Protein AF-A0A3M2MCC6-F1 (afdb_monomer)

InterPro domains:
  IPR025363 Protein of unknown function DUF4267 [PF14087] (68-170)

Foldseek 3Di:
DPVVVVVVPVVVVVVVVVVVVVVVVVVVPDDDDDPDDDDDDDDDDPDDDDPVLVVLVVLLLVLLLVLLVVLLVLLVCLVPPLCSCVLLQAPDDDDDPRSCVSNVSSVVSNVLSVVSVVCVVVVVLVVNLVSLVVVLVVLVVSLVVNVVRPGDNVSSCVPSVVSSVSSVSSSVSSVVSVVVVVVVVCPDPVVPDDPPPPPDDDDDDD

Sequence (206 aa):
MPWILALLDIRAWLVLASLSFLALLDTLSEEPPMNATAAAPSAETTASPAPSGRLVARAATGIAIVTGLLVAYFGLGFLFDPHSADNFGIKPWPTGNATGYFDVKGVRDLATAGAVFTLLALRQHRALAWIMLFDLLIPLGDMVAVITHGGTVAFALAVHGSAAALLALGVVLQFIRVSRDSSLTASSPTASSPTAFSPTAFSPTA

Organism: NCBI:txid2483351

Structure (mmCIF, N/CA/C/O backbone):
data_AF-A0A3M2MCC6-F1
#
_entry.id   AF-A0A3M2MCC6-F1
#
loop_
_atom_site.group_PDB
_atom_site.id
_atom_site.type_symbol
_atom_site.label_atom_id
_atom_site.label_alt_id
_atom_site.label_comp_id
_atom_site.label_asym_id
_atom_site.label_entity_id
_atom_site.label_seq_id
_atom_site.pdbx_PDB_ins_code
_atom_site.Cartn_x
_atom_site.Cartn_y
_atom_site.Cartn_z
_atom_site.occupancy
_atom_site.B_iso_or_equiv
_atom_site.auth_seq_id
_atom_site.auth_comp_id
_atom_site.auth_asym_id
_atom_site.auth_atom_id
_atom_site.pdbx_PDB_model_num
ATOM 1 N N . MET A 1 1 ? 5.887 -32.549 -17.257 1.00 45.38 1 MET A N 1
ATOM 2 C CA . MET A 1 1 ? 5.177 -32.465 -15.960 1.00 45.38 1 MET A CA 1
ATOM 3 C C . MET A 1 1 ? 3.850 -31.724 -16.163 1.00 45.38 1 MET A C 1
ATOM 5 O O . MET A 1 1 ? 3.865 -30.503 -16.225 1.00 45.38 1 MET A O 1
ATOM 9 N N . PRO A 1 2 ? 2.720 -32.434 -16.333 1.00 43.88 2 PRO A N 1
ATOM 10 C CA . PRO A 1 2 ? 1.435 -31.850 -16.758 1.00 43.88 2 PRO A CA 1
ATOM 11 C C . PRO A 1 2 ? 0.714 -30.995 -15.696 1.00 43.88 2 PRO A C 1
ATOM 13 O O . PRO A 1 2 ? -0.281 -30.352 -16.007 1.00 43.88 2 PRO A O 1
ATOM 16 N N . TRP A 1 3 ? 1.221 -30.928 -14.462 1.00 40.72 3 TRP A N 1
ATOM 17 C CA . TRP A 1 3 ? 0.597 -30.177 -13.365 1.00 40.72 3 TRP A CA 1
ATOM 18 C C . TRP A 1 3 ? 0.808 -28.651 -13.437 1.00 40.72 3 TRP A C 1
ATOM 20 O O . TRP A 1 3 ? 0.055 -27.907 -12.821 1.00 40.72 3 TRP A O 1
ATOM 30 N N . ILE A 1 4 ? 1.773 -28.162 -14.225 1.00 43.91 4 ILE A N 1
ATOM 31 C CA . ILE A 1 4 ? 2.033 -26.716 -14.383 1.00 43.91 4 ILE A CA 1
ATOM 32 C C . ILE A 1 4 ? 0.954 -26.036 -15.245 1.00 43.91 4 ILE A C 1
ATOM 34 O O . ILE A 1 4 ? 0.625 -24.876 -15.021 1.00 43.91 4 ILE A O 1
ATOM 38 N N . LEU A 1 5 ? 0.332 -26.767 -16.175 1.00 41.53 5 LEU A N 1
ATOM 39 C CA . LEU A 1 5 ? -0.772 -26.242 -16.988 1.00 41.53 5 LEU A CA 1
ATOM 40 C C . LEU A 1 5 ? -2.103 -26.194 -16.216 1.00 41.53 5 LEU A C 1
ATOM 42 O O . LEU A 1 5 ? -2.957 -25.379 -16.545 1.00 41.53 5 LEU A O 1
ATOM 46 N N . ALA A 1 6 ? -2.256 -26.989 -15.150 1.00 42.19 6 ALA A N 1
ATOM 47 C CA . ALA A 1 6 ? -3.432 -26.945 -14.274 1.00 42.19 6 ALA A CA 1
ATOM 48 C C . ALA A 1 6 ? -3.468 -25.693 -13.372 1.00 42.19 6 ALA A C 1
ATOM 50 O O . ALA A 1 6 ? -4.540 -25.268 -12.955 1.00 42.19 6 ALA A O 1
ATOM 51 N N . LEU A 1 7 ? -2.313 -25.071 -13.101 1.00 41.22 7 LEU A N 1
ATOM 52 C CA . LEU A 1 7 ? -2.217 -23.823 -12.328 1.00 41.22 7 LEU A CA 1
ATOM 53 C C . LEU A 1 7 ? -2.503 -22.563 -13.166 1.00 41.22 7 LEU A C 1
ATOM 55 O O . LEU A 1 7 ? -2.740 -21.500 -12.598 1.00 41.22 7 LEU A O 1
ATOM 59 N N . LEU A 1 8 ? -2.503 -22.682 -14.498 1.00 42.09 8 LEU A N 1
ATOM 60 C CA . LEU A 1 8 ? -2.709 -21.580 -15.446 1.00 42.09 8 LEU A CA 1
ATOM 61 C C . LEU A 1 8 ? -4.137 -21.525 -16.018 1.00 42.09 8 LEU A C 1
ATOM 63 O O . LEU A 1 8 ? -4.436 -20.646 -16.827 1.00 42.09 8 LEU A O 1
ATOM 67 N N . ASP A 1 9 ? -5.032 -22.430 -15.605 1.00 46.38 9 ASP A N 1
ATOM 68 C CA . ASP A 1 9 ? -6.433 -22.383 -16.022 1.00 46.38 9 ASP A CA 1
ATOM 69 C C . ASP A 1 9 ? -7.203 -21.323 -15.217 1.00 46.38 9 ASP A C 1
ATOM 71 O O . ASP A 1 9 ? -7.708 -21.553 -14.115 1.00 46.38 9 ASP A O 1
ATOM 75 N N . ILE A 1 10 ? -7.298 -20.129 -15.801 1.00 46.56 10 ILE A N 1
ATOM 76 C CA . ILE A 1 10 ? -8.034 -18.978 -15.265 1.00 46.56 10 ILE A CA 1
ATOM 77 C C . ILE A 1 10 ? -9.515 -19.308 -15.002 1.00 46.56 10 ILE A C 1
ATOM 79 O O . ILE A 1 10 ? -10.146 -18.691 -14.144 1.00 46.56 10 ILE A O 1
ATOM 83 N N . ARG A 1 11 ? -10.080 -20.314 -15.690 1.00 47.53 11 ARG A N 1
ATOM 84 C CA . ARG A 1 11 ? -11.468 -20.749 -15.488 1.00 47.53 11 ARG A CA 1
ATOM 85 C C . ARG A 1 11 ? -11.638 -21.516 -14.178 1.00 47.53 11 ARG A C 1
ATOM 87 O O . ARG A 1 11 ? -12.673 -21.358 -13.536 1.00 47.53 11 ARG A O 1
ATOM 94 N N . ALA A 1 12 ? -10.627 -22.267 -13.735 1.00 43.94 12 ALA A N 1
ATOM 95 C CA . ALA A 1 12 ? -10.645 -22.950 -12.439 1.00 43.94 12 ALA A CA 1
ATOM 96 C C . ALA A 1 12 ? -10.631 -21.945 -11.274 1.00 43.94 12 ALA A C 1
ATOM 98 O O . ALA A 1 12 ? -11.365 -22.107 -10.299 1.00 43.94 12 ALA A O 1
ATOM 99 N N . TRP A 1 13 ? -9.872 -20.855 -11.418 1.00 41.97 13 TRP A N 1
ATOM 100 C CA . TRP A 1 13 ? -9.841 -19.761 -10.443 1.00 41.97 13 TRP A CA 1
ATOM 101 C C . TRP A 1 13 ? -11.159 -18.985 -10.373 1.00 41.97 13 TRP A C 1
ATOM 103 O O . TRP A 1 13 ? -11.625 -18.683 -9.277 1.00 41.97 13 TRP A O 1
ATOM 113 N N . LEU A 1 14 ? -11.808 -18.720 -11.511 1.00 46.09 14 LEU A N 1
ATOM 114 C CA . LEU A 1 14 ? -13.111 -18.046 -11.537 1.00 46.09 14 LEU A CA 1
ATOM 115 C C . LEU A 1 14 ? -14.230 -18.904 -10.922 1.00 46.09 14 LEU A C 1
ATOM 117 O O . LEU A 1 14 ? -15.095 -18.369 -10.230 1.00 46.09 14 LEU A O 1
ATOM 121 N N . VAL A 1 15 ? -14.197 -20.229 -11.100 1.00 54.38 15 VAL A N 1
ATOM 122 C CA . VAL A 1 15 ? -15.171 -21.151 -10.487 1.00 54.38 15 VAL A CA 1
ATOM 123 C C . VAL A 1 15 ? -14.953 -21.275 -8.973 1.00 54.38 15 VAL A C 1
ATOM 125 O O . VAL A 1 15 ? -15.915 -21.178 -8.213 1.00 54.38 15 VAL A O 1
ATOM 128 N N . LEU A 1 16 ? -13.705 -21.401 -8.507 1.00 45.38 16 LEU A N 1
ATOM 129 C CA . LEU A 1 16 ? -13.392 -21.475 -7.071 1.00 45.38 16 LEU A CA 1
ATOM 130 C C . LEU A 1 16 ? -13.674 -20.153 -6.333 1.00 45.38 16 LEU A C 1
ATOM 132 O O . LEU A 1 16 ? -14.189 -20.170 -5.212 1.00 45.38 16 LEU A O 1
ATOM 136 N N . ALA A 1 17 ? -13.409 -19.010 -6.972 1.00 47.34 17 ALA A N 1
ATOM 137 C CA . ALA A 1 17 ? -13.760 -17.695 -6.436 1.00 47.34 17 ALA A CA 1
ATOM 138 C C . ALA A 1 17 ? -15.285 -17.495 -6.353 1.00 47.34 17 ALA A C 1
ATOM 140 O O . ALA A 1 17 ? -15.778 -16.955 -5.364 1.00 47.34 17 ALA A O 1
ATOM 141 N N . SER A 1 18 ? -16.042 -17.996 -7.336 1.00 43.66 18 SER A N 1
ATOM 142 C CA . SER A 1 18 ? -17.511 -17.899 -7.358 1.00 43.66 18 SER A CA 1
ATOM 143 C C . SER A 1 18 ? -18.177 -18.754 -6.275 1.00 43.66 18 SER A C 1
ATOM 145 O O . SER A 1 18 ? -19.121 -18.304 -5.628 1.00 43.66 18 SER A O 1
ATOM 147 N N . LEU A 1 19 ? -17.664 -19.963 -6.022 1.00 48.06 19 LEU A N 1
ATOM 148 C CA . LEU A 1 19 ? -18.188 -20.846 -4.971 1.00 48.06 19 LEU A CA 1
ATOM 149 C C . LEU A 1 19 ? -17.866 -20.326 -3.559 1.00 48.06 19 LEU A C 1
ATOM 151 O O . LEU A 1 19 ? -18.696 -20.436 -2.660 1.00 48.06 19 LEU A O 1
ATOM 155 N N . SER A 1 20 ? -16.706 -19.687 -3.379 1.00 51.97 20 SER A N 1
ATOM 156 C CA . SER A 1 20 ? -16.315 -19.063 -2.104 1.00 51.97 20 SER A CA 1
ATOM 157 C C . SER A 1 20 ? -17.117 -17.789 -1.807 1.00 51.97 20 SER A C 1
ATOM 159 O O . SER A 1 20 ? -17.442 -17.510 -0.655 1.00 51.97 20 SER A O 1
ATOM 161 N N . PHE A 1 21 ? -17.471 -17.026 -2.846 1.00 53.25 21 PHE A N 1
ATOM 162 C CA . PHE A 1 21 ? -18.279 -15.813 -2.724 1.00 53.25 21 PHE A CA 1
ATOM 163 C C . PHE A 1 21 ? -19.745 -16.117 -2.379 1.00 53.25 21 PHE A C 1
ATOM 165 O O . PHE A 1 21 ? -20.325 -15.438 -1.537 1.00 53.25 21 PHE A O 1
ATOM 172 N N . LEU A 1 22 ? -20.332 -17.173 -2.954 1.00 57.84 22 LEU A N 1
ATOM 173 C CA . LEU A 1 22 ? -21.700 -17.593 -2.626 1.00 57.84 22 LEU A CA 1
ATOM 174 C C . LEU A 1 22 ? -21.810 -18.175 -1.209 1.00 57.84 22 LEU A C 1
ATOM 176 O O . LEU A 1 22 ? -22.749 -17.835 -0.498 1.00 57.84 22 LEU A O 1
ATOM 180 N N . ALA A 1 23 ? -20.820 -18.955 -0.757 1.00 63.50 23 ALA A N 1
ATOM 181 C CA . ALA A 1 23 ? -20.766 -19.443 0.626 1.00 63.50 23 ALA A CA 1
ATOM 182 C C . ALA A 1 23 ? -20.641 -18.297 1.650 1.00 63.50 23 ALA A C 1
ATOM 184 O O . ALA A 1 23 ? -21.209 -18.360 2.740 1.00 63.50 23 ALA A O 1
ATOM 185 N N . LEU A 1 24 ? -19.935 -17.219 1.292 1.00 62.06 24 LEU A N 1
ATOM 186 C CA . LEU A 1 24 ? -19.827 -16.019 2.121 1.00 62.06 24 LEU A CA 1
ATOM 187 C C . LEU A 1 24 ? -21.161 -15.262 2.220 1.00 62.06 24 LEU A C 1
ATOM 189 O O . LEU A 1 24 ? -21.495 -14.788 3.299 1.00 62.06 24 LEU A O 1
ATOM 193 N N . LEU A 1 25 ? -21.934 -15.165 1.133 1.00 63.78 25 LEU A N 1
ATOM 194 C CA . LEU A 1 25 ? -23.257 -14.526 1.156 1.00 63.78 25 LEU A CA 1
ATOM 195 C C . LEU A 1 25 ? -24.288 -15.340 1.947 1.00 63.78 25 LEU A C 1
ATOM 197 O O . LEU A 1 25 ? -25.103 -14.752 2.654 1.00 63.78 25 LEU A O 1
ATOM 201 N N . ASP A 1 26 ? -24.207 -16.669 1.893 1.00 71.69 26 ASP A N 1
ATOM 202 C CA . ASP A 1 26 ? -25.055 -17.567 2.687 1.00 71.69 26 ASP A CA 1
ATOM 203 C C . ASP A 1 26 ? -24.772 -17.396 4.190 1.00 71.69 26 ASP A C 1
ATOM 205 O O . ASP A 1 26 ? -25.676 -17.198 4.996 1.00 71.69 26 ASP A O 1
ATOM 209 N N . THR A 1 27 ? -23.488 -17.290 4.553 1.00 67.50 27 THR A N 1
ATOM 210 C CA . THR A 1 27 ? -23.051 -17.033 5.940 1.00 67.50 27 THR A CA 1
ATOM 211 C C . THR A 1 27 ? -23.520 -15.668 6.470 1.00 67.50 27 THR A C 1
ATOM 213 O O . THR A 1 27 ? -23.664 -15.487 7.677 1.00 67.50 27 THR A O 1
ATOM 216 N N . LEU A 1 28 ? -23.755 -14.695 5.585 1.00 58.91 28 LEU A N 1
ATOM 217 C CA . LEU A 1 28 ? -24.252 -13.360 5.938 1.00 58.91 28 LEU A CA 1
ATOM 218 C C . LEU A 1 28 ? -25.787 -13.257 5.928 1.00 58.91 28 LEU A C 1
ATOM 220 O O . LEU A 1 28 ? -26.308 -12.213 6.311 1.00 58.91 28 LEU A O 1
ATOM 224 N N . SER A 1 29 ? -26.493 -14.305 5.491 1.00 66.50 29 SER A N 1
ATOM 225 C CA . SER A 1 29 ? -27.961 -14.340 5.394 1.00 66.50 29 SER A CA 1
ATOM 226 C C . SER A 1 29 ? -28.634 -14.998 6.606 1.00 66.50 29 SER A C 1
ATOM 228 O O . SER A 1 29 ? -29.851 -14.903 6.762 1.00 66.50 29 SER A O 1
ATOM 230 N N . GLU A 1 30 ? -27.857 -15.636 7.484 1.00 57.09 30 GLU A N 1
ATOM 231 C CA . GLU A 1 30 ? -28.338 -16.226 8.735 1.00 57.09 30 GLU A CA 1
ATOM 232 C C . GLU A 1 30 ? -28.579 -15.127 9.787 1.00 57.09 30 GLU A C 1
ATOM 234 O O . GLU A 1 30 ? -27.700 -14.768 10.574 1.00 57.09 30 GLU A O 1
ATOM 239 N N . GLU A 1 31 ? -29.787 -14.563 9.790 1.00 53.91 31 GLU A N 1
ATOM 240 C CA . GLU A 1 31 ? -30.258 -13.656 10.841 1.00 53.91 31 GLU A CA 1
ATOM 241 C C . GLU A 1 31 ? -30.494 -14.435 12.155 1.00 53.91 31 GLU A C 1
ATOM 243 O O . GLU A 1 31 ? -31.242 -15.421 12.170 1.00 53.91 31 GLU A O 1
ATOM 248 N N . PRO A 1 32 ? -29.904 -14.018 13.289 1.00 61.97 32 PRO A N 1
ATOM 249 C CA . PRO A 1 32 ? -30.108 -14.689 14.568 1.00 61.97 32 PRO A CA 1
ATOM 250 C C . PRO A 1 32 ? -31.544 -14.490 15.095 1.00 61.97 32 PRO A C 1
ATOM 252 O O . PRO A 1 32 ? -32.147 -13.432 14.890 1.00 61.97 32 PRO A O 1
ATOM 255 N N . PRO A 1 33 ? -32.112 -15.464 15.837 1.00 55.59 33 PRO A N 1
ATOM 256 C CA . PRO A 1 33 ? -33.469 -15.353 16.358 1.00 55.59 33 PRO A CA 1
ATOM 257 C C . PRO A 1 33 ? -33.596 -14.192 17.355 1.00 55.59 33 PRO A C 1
ATOM 259 O O . PRO A 1 33 ? -32.897 -14.122 18.369 1.00 55.59 33 PRO A O 1
ATOM 262 N N . MET A 1 34 ? -34.536 -13.289 17.066 1.00 56.12 34 MET A N 1
ATOM 263 C CA . MET A 1 34 ? -34.866 -12.123 17.884 1.00 56.12 34 MET A CA 1
ATOM 264 C C . MET A 1 34 ? -35.513 -12.536 19.214 1.00 56.12 34 MET A C 1
ATOM 266 O O . MET A 1 34 ? -36.734 -12.640 19.313 1.00 56.12 34 MET A O 1
ATOM 270 N N . ASN A 1 35 ? -34.707 -12.699 20.264 1.00 59.91 35 ASN A N 1
ATOM 271 C CA . ASN A 1 35 ? -35.196 -12.608 21.640 1.00 59.91 35 ASN A CA 1
ATOM 272 C C . ASN A 1 35 ? -35.042 -11.167 22.132 1.00 59.91 35 ASN A C 1
ATOM 274 O O . ASN A 1 35 ? -33.982 -10.733 22.586 1.00 59.91 35 ASN A O 1
ATOM 278 N N . ALA A 1 36 ? -36.133 -10.414 22.009 1.00 54.28 36 ALA A N 1
ATOM 279 C CA . ALA A 1 36 ? -36.262 -9.076 22.550 1.00 54.28 36 ALA A CA 1
ATOM 280 C C . ALA A 1 36 ? -36.574 -9.137 24.053 1.00 54.28 36 ALA A C 1
ATOM 282 O O . ALA A 1 36 ? -37.701 -9.402 24.460 1.00 54.28 36 ALA A O 1
ATOM 283 N N . THR A 1 37 ? -35.584 -8.796 24.874 1.00 51.50 37 THR A N 1
ATOM 284 C CA . THR A 1 37 ? -35.809 -8.250 26.220 1.00 51.50 37 THR A CA 1
ATOM 285 C C . THR A 1 37 ? -34.889 -7.053 26.393 1.00 51.50 37 THR A C 1
ATOM 287 O O . THR A 1 37 ? -33.729 -7.178 26.777 1.00 51.50 37 THR A O 1
ATOM 290 N N . ALA A 1 38 ? -35.408 -5.879 26.036 1.00 45.19 38 ALA A N 1
ATOM 291 C CA . ALA A 1 38 ? -34.747 -4.602 26.239 1.00 45.19 38 ALA A CA 1
ATOM 292 C C . ALA A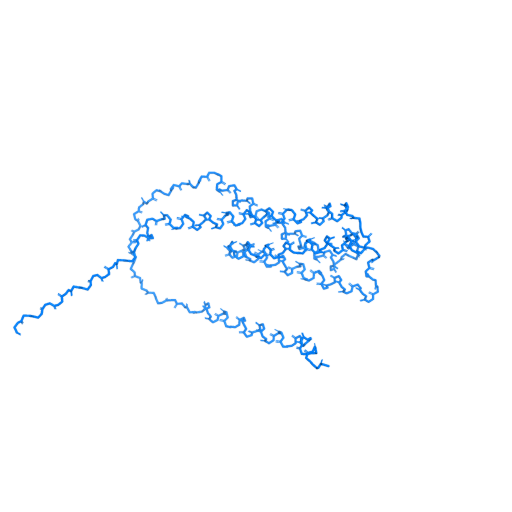 1 38 ? -34.905 -4.177 27.707 1.00 45.19 38 ALA A C 1
ATOM 294 O O . ALA A 1 38 ? -35.972 -3.722 28.120 1.00 45.19 38 ALA A O 1
ATOM 295 N N . ALA A 1 39 ? -33.839 -4.325 28.493 1.00 49.16 39 ALA A N 1
ATOM 296 C CA . ALA A 1 39 ? -33.668 -3.577 29.733 1.00 49.16 39 ALA A CA 1
ATOM 297 C C . ALA A 1 39 ? -33.107 -2.184 29.393 1.00 49.16 39 ALA A C 1
ATOM 299 O O . ALA A 1 39 ? -32.183 -2.057 28.589 1.00 49.16 39 ALA A O 1
ATOM 300 N N . ALA A 1 40 ? -33.707 -1.141 29.967 1.00 51.84 40 ALA A N 1
ATOM 301 C CA . ALA A 1 40 ? -33.376 0.257 29.702 1.00 51.84 40 ALA A CA 1
ATOM 302 C C . ALA A 1 40 ? -31.928 0.609 30.115 1.00 51.84 40 ALA A C 1
ATOM 304 O O . ALA A 1 40 ? -31.467 0.133 31.154 1.00 51.84 40 ALA A O 1
ATOM 305 N N . PRO A 1 41 ? -31.213 1.470 29.364 1.00 55.16 41 PRO A N 1
ATOM 306 C CA . PRO A 1 41 ? -29.868 1.876 29.738 1.00 55.16 41 PRO A CA 1
ATOM 307 C C . PRO A 1 41 ? -29.917 2.937 30.844 1.00 55.16 41 PRO A C 1
ATOM 309 O O . PRO A 1 41 ? -30.399 4.054 30.645 1.00 55.16 41 PRO A O 1
ATOM 312 N N . SER A 1 42 ? -29.376 2.590 32.010 1.00 50.03 42 SER A N 1
ATOM 313 C CA . SER A 1 42 ? -28.934 3.567 33.004 1.00 50.03 42 SER A CA 1
ATOM 314 C C . SER A 1 42 ? -27.860 4.454 32.375 1.00 50.03 42 SER A C 1
ATOM 316 O O . SER A 1 42 ? -26.937 3.957 31.732 1.00 50.03 42 SER A O 1
ATOM 318 N N . ALA A 1 43 ? -27.998 5.767 32.543 1.00 50.94 43 ALA A N 1
ATOM 319 C CA . ALA A 1 43 ? -27.076 6.768 32.027 1.00 50.94 43 ALA A CA 1
ATOM 320 C C . ALA A 1 43 ? -25.681 6.604 32.656 1.00 50.94 43 ALA A C 1
ATOM 322 O O . ALA A 1 43 ? -25.395 7.137 33.726 1.00 50.94 43 ALA A O 1
ATOM 323 N N . GLU A 1 44 ? -24.815 5.848 31.987 1.00 52.94 44 GLU A N 1
ATOM 324 C CA . GLU A 1 44 ? -23.403 5.739 32.323 1.00 52.94 44 GLU A CA 1
ATOM 325 C C . GLU A 1 44 ? -22.650 6.859 31.596 1.00 52.94 44 GLU A C 1
ATOM 327 O O . GLU A 1 44 ? -22.602 6.927 30.367 1.00 52.94 44 GLU A O 1
ATOM 332 N N . THR A 1 45 ? -22.107 7.797 32.370 1.00 50.88 45 THR A N 1
ATOM 333 C CA . THR A 1 45 ? -21.274 8.901 31.884 1.00 50.88 45 THR A CA 1
ATOM 334 C C . THR A 1 45 ? -20.061 8.336 31.145 1.00 50.88 45 THR A C 1
ATOM 336 O O . THR A 1 45 ? -19.075 7.932 31.759 1.00 50.88 45 THR A O 1
ATOM 339 N N . THR A 1 46 ? -20.113 8.311 29.811 1.00 52.16 46 THR A N 1
ATOM 340 C CA . THR A 1 46 ? -19.007 7.851 28.967 1.00 52.16 46 THR A CA 1
ATOM 341 C C . THR A 1 46 ? -17.813 8.789 29.132 1.00 52.16 46 THR A C 1
ATOM 343 O O . THR A 1 46 ? -17.822 9.918 28.631 1.00 52.16 46 THR A O 1
ATOM 346 N N . ALA A 1 47 ? -16.771 8.339 29.829 1.00 57.62 47 ALA A N 1
ATOM 347 C CA . ALA A 1 47 ? -15.501 9.048 29.880 1.00 57.62 47 ALA A CA 1
ATOM 348 C C . ALA A 1 47 ? -14.961 9.223 28.448 1.00 57.62 47 ALA A C 1
ATOM 350 O O . ALA A 1 47 ? -14.729 8.253 27.725 1.00 57.62 47 ALA A O 1
ATOM 351 N N . SER A 1 48 ? -14.798 10.474 28.008 1.00 57.56 48 SER A N 1
ATOM 352 C CA . SER A 1 48 ? -14.296 10.788 26.667 1.00 57.56 48 SER A CA 1
ATOM 353 C C . SER A 1 48 ? -12.880 10.216 26.498 1.00 57.56 48 SER A C 1
ATOM 355 O O . SER A 1 48 ? -12.047 10.436 27.382 1.00 57.56 48 SER A O 1
ATOM 357 N N . PRO A 1 49 ? -12.554 9.517 25.392 1.00 61.38 49 PRO A N 1
ATOM 358 C CA . PRO A 1 49 ? -11.234 8.919 25.226 1.00 61.38 49 PRO A CA 1
ATOM 359 C C . PRO A 1 49 ? -10.135 9.981 25.317 1.00 61.38 49 PRO A C 1
ATOM 361 O O . PRO A 1 49 ? -10.300 11.106 24.833 1.00 61.38 49 PRO A O 1
ATOM 364 N N . ALA A 1 50 ? -8.996 9.617 25.911 1.00 69.38 50 ALA A N 1
ATOM 365 C CA . ALA A 1 50 ? -7.856 10.517 26.040 1.00 69.38 50 ALA A CA 1
ATOM 366 C C . ALA A 1 50 ? -7.438 11.078 24.659 1.00 69.38 50 ALA A C 1
ATOM 368 O O . ALA A 1 50 ? -7.460 10.351 23.656 1.00 69.38 50 ALA A O 1
ATOM 369 N N . PRO A 1 51 ? -7.042 12.361 24.565 1.00 73.06 51 PRO A N 1
ATOM 370 C CA . PRO A 1 51 ? -6.752 13.031 23.293 1.00 73.06 51 PRO A CA 1
ATOM 371 C C . PRO A 1 51 ? -5.692 12.317 22.431 1.00 73.06 51 PRO A C 1
ATOM 373 O O . PRO A 1 51 ? -5.799 12.320 21.204 1.00 73.06 51 PRO A O 1
ATOM 376 N N . SER A 1 52 ? -4.731 11.624 23.049 1.00 73.19 52 SER A N 1
ATOM 377 C CA . SER A 1 52 ? -3.707 10.821 22.362 1.00 73.19 52 SER A CA 1
ATOM 378 C C . SER A 1 52 ? -4.269 9.589 21.636 1.00 73.19 52 SER A C 1
ATOM 380 O O . SER A 1 52 ? -3.752 9.197 20.588 1.00 73.19 52 SER A O 1
ATOM 382 N N . GLY A 1 53 ? -5.353 8.991 22.142 1.00 78.44 53 GLY A N 1
ATOM 383 C CA . GLY A 1 53 ? -6.051 7.879 21.489 1.00 78.44 53 GLY A CA 1
ATOM 384 C C . GLY A 1 53 ? -6.671 8.301 20.159 1.00 78.44 53 GLY A C 1
ATOM 385 O O . GLY A 1 53 ? -6.476 7.646 19.134 1.00 78.44 53 GLY A O 1
ATOM 386 N N . ARG A 1 54 ? -7.331 9.466 20.162 1.00 85.56 54 ARG A N 1
ATOM 387 C CA . ARG A 1 54 ? -7.943 10.059 18.965 1.00 85.56 54 ARG A CA 1
ATOM 388 C C . ARG A 1 54 ? -6.908 10.452 17.912 1.00 85.56 54 ARG A C 1
ATOM 390 O O . ARG A 1 54 ? -7.175 10.294 16.723 1.00 85.56 54 ARG A O 1
ATOM 397 N N . LEU A 1 55 ? -5.733 10.929 18.329 1.00 90.88 55 LEU A N 1
ATOM 398 C CA . LEU A 1 55 ? -4.650 11.275 17.406 1.00 90.88 55 LEU A CA 1
ATOM 399 C C . LEU A 1 55 ? -4.114 10.045 16.664 1.00 90.88 55 LEU A C 1
ATOM 401 O O . LEU A 1 55 ? -4.008 10.085 15.443 1.00 90.88 55 LEU A O 1
ATOM 405 N N . VAL A 1 56 ? -3.841 8.943 17.372 1.00 92.19 56 VAL A N 1
ATOM 406 C CA . VAL A 1 56 ? -3.356 7.700 16.743 1.00 92.19 56 VAL A CA 1
ATOM 407 C C . VAL A 1 56 ? -4.374 7.153 15.745 1.00 92.19 56 VAL A C 1
ATOM 409 O O . VAL A 1 56 ? -4.004 6.827 14.623 1.00 92.19 56 VAL A O 1
ATOM 412 N N . ALA A 1 57 ? -5.660 7.110 16.107 1.00 92.56 57 ALA A N 1
ATOM 413 C CA . ALA A 1 57 ? -6.703 6.628 15.200 1.00 92.56 57 ALA A CA 1
ATOM 414 C C . ALA A 1 57 ? -6.832 7.497 13.934 1.00 92.56 57 ALA A C 1
ATOM 416 O O . ALA A 1 57 ? -6.981 6.966 12.829 1.00 92.56 57 ALA A O 1
ATOM 417 N N . ARG A 1 58 ? -6.735 8.828 14.080 1.00 93.94 58 ARG A N 1
ATOM 418 C CA . ARG A 1 58 ? -6.730 9.773 12.952 1.00 93.94 58 ARG A CA 1
ATOM 419 C C . ARG A 1 58 ? -5.502 9.597 12.068 1.00 93.94 58 ARG A C 1
ATOM 421 O O . ARG A 1 58 ? -5.659 9.513 10.857 1.00 93.94 58 ARG A O 1
ATOM 428 N N . ALA A 1 59 ? -4.314 9.493 12.659 1.00 94.75 59 ALA A N 1
ATOM 429 C CA . ALA A 1 59 ? -3.072 9.280 11.924 1.00 94.75 59 ALA A CA 1
ATOM 430 C C . ALA A 1 59 ? -3.083 7.939 11.172 1.00 94.75 59 ALA A C 1
ATOM 432 O O . ALA A 1 59 ? -2.809 7.915 9.979 1.00 94.75 59 ALA A O 1
ATOM 433 N N . ALA A 1 60 ? -3.492 6.846 11.826 1.00 96.50 60 ALA A N 1
ATOM 434 C CA . ALA A 1 60 ? -3.606 5.526 11.202 1.00 96.50 60 ALA A CA 1
ATOM 435 C C . ALA A 1 60 ? -4.570 5.537 10.003 1.00 96.50 60 ALA A C 1
ATOM 437 O O . ALA A 1 60 ? -4.259 5.008 8.938 1.00 96.50 60 ALA A O 1
ATOM 438 N N . THR A 1 61 ? -5.731 6.182 10.164 1.00 97.06 61 THR A N 1
ATOM 439 C CA . THR A 1 61 ? -6.727 6.321 9.090 1.00 97.06 61 THR A CA 1
ATOM 440 C C . THR A 1 61 ? -6.204 7.204 7.958 1.00 97.06 61 THR A C 1
ATOM 442 O O . THR A 1 61 ? -6.338 6.844 6.794 1.00 97.06 61 THR A O 1
ATOM 445 N N . GLY A 1 62 ? -5.578 8.336 8.289 1.00 96.94 62 GLY A N 1
ATOM 446 C CA . GLY A 1 62 ? -5.005 9.257 7.311 1.00 96.94 62 GLY A CA 1
ATOM 447 C C . GLY A 1 62 ? -3.909 8.603 6.474 1.00 96.94 62 GLY A C 1
ATOM 448 O O . GLY A 1 62 ? -3.953 8.703 5.254 1.00 96.94 62 GLY A O 1
ATOM 449 N N . ILE A 1 63 ? -2.982 7.873 7.105 1.00 96.12 63 ILE A N 1
ATOM 450 C CA . ILE A 1 63 ? -1.938 7.137 6.383 1.00 96.12 63 ILE A CA 1
ATOM 451 C C . ILE A 1 63 ? -2.563 6.081 5.474 1.00 96.12 63 ILE A C 1
ATOM 453 O O . ILE A 1 63 ? -2.206 6.046 4.307 1.00 96.12 63 ILE A O 1
ATOM 457 N N . ALA A 1 64 ? -3.526 5.286 5.957 1.00 97.69 64 ALA A N 1
ATOM 458 C CA . ALA A 1 64 ? -4.184 4.270 5.130 1.00 97.69 64 ALA A CA 1
ATOM 459 C C . ALA A 1 64 ? -4.864 4.871 3.885 1.00 97.69 64 ALA A C 1
ATOM 461 O O . ALA A 1 64 ? -4.755 4.317 2.793 1.00 97.69 64 ALA A O 1
ATOM 462 N N . ILE A 1 65 ? -5.523 6.028 4.032 1.00 97.75 65 ILE A N 1
ATOM 463 C CA . ILE A 1 65 ? -6.113 6.761 2.904 1.00 97.75 65 ILE A CA 1
ATOM 464 C C . ILE A 1 65 ? -5.022 7.236 1.945 1.00 97.75 65 ILE A C 1
ATOM 466 O O . ILE A 1 65 ? -5.127 7.000 0.747 1.00 97.75 65 ILE A O 1
ATOM 470 N N . VAL A 1 66 ? -3.973 7.887 2.455 1.00 96.50 66 VAL A N 1
ATOM 471 C CA . VAL A 1 66 ? -2.880 8.418 1.628 1.00 96.50 66 VAL A CA 1
ATOM 472 C C . VAL A 1 66 ? -2.175 7.299 0.864 1.00 96.50 66 VAL A C 1
ATOM 474 O O . VAL A 1 66 ? -1.975 7.431 -0.339 1.00 96.50 66 VAL A O 1
ATOM 477 N N . THR A 1 67 ? -1.844 6.184 1.517 1.00 94.31 67 THR A N 1
ATOM 478 C CA . THR A 1 67 ? -1.188 5.046 0.860 1.00 94.31 67 THR A CA 1
ATOM 479 C C . THR A 1 67 ? -2.111 4.376 -0.153 1.00 94.31 67 THR A C 1
ATOM 481 O O . THR A 1 67 ? -1.666 4.073 -1.254 1.00 94.31 67 THR A O 1
ATOM 484 N N . GLY A 1 68 ? -3.402 4.209 0.162 1.00 95.50 68 GLY A N 1
ATOM 485 C CA . GLY A 1 68 ? -4.384 3.675 -0.787 1.00 95.50 68 GLY A CA 1
ATOM 486 C C . GLY A 1 68 ? -4.551 4.565 -2.023 1.00 95.50 68 GLY A C 1
ATOM 487 O O . GLY A 1 68 ? -4.550 4.066 -3.146 1.00 95.50 68 GLY A O 1
ATOM 488 N N . LEU A 1 69 ? -4.624 5.889 -1.840 1.00 94.88 69 LEU A N 1
ATOM 489 C CA . LEU A 1 69 ? -4.719 6.848 -2.945 1.00 94.88 69 LEU A CA 1
ATOM 490 C C . LEU A 1 69 ? -3.451 6.849 -3.798 1.00 94.88 69 LEU A C 1
ATOM 492 O O . LEU A 1 69 ? -3.544 6.915 -5.019 1.00 94.88 69 LEU A O 1
ATOM 496 N N . LEU A 1 70 ? -2.278 6.761 -3.170 1.00 90.62 70 LEU A N 1
ATOM 497 C CA . LEU A 1 70 ? -1.000 6.743 -3.872 1.00 90.62 70 LEU A CA 1
ATOM 498 C C . LEU A 1 70 ? -0.861 5.492 -4.751 1.00 90.62 70 LEU A C 1
ATOM 500 O O . LEU A 1 70 ? -0.498 5.601 -5.919 1.00 90.62 70 LEU A O 1
ATOM 504 N N . VAL A 1 71 ? -1.216 4.318 -4.221 1.00 94.88 71 VAL A N 1
ATOM 505 C CA . VAL A 1 71 ? -1.203 3.064 -4.989 1.00 94.88 71 VAL A CA 1
ATOM 506 C C . VAL A 1 71 ? -2.248 3.097 -6.110 1.00 94.88 71 VAL A C 1
ATOM 508 O O . VAL A 1 71 ? -1.943 2.699 -7.231 1.00 94.88 71 VAL A O 1
ATOM 511 N N . ALA A 1 72 ? -3.443 3.647 -5.864 1.00 94.19 72 ALA A N 1
ATOM 512 C CA . ALA A 1 72 ? -4.434 3.840 -6.922 1.00 94.19 72 ALA A CA 1
ATOM 513 C C . ALA A 1 72 ? -3.920 4.775 -8.028 1.00 94.19 72 ALA A C 1
ATOM 515 O O . ALA A 1 72 ? -4.074 4.476 -9.209 1.00 94.19 72 ALA A O 1
ATOM 516 N N . TYR A 1 73 ? -3.275 5.883 -7.652 1.00 93.81 73 TYR A N 1
ATOM 517 C CA . TYR A 1 73 ? -2.663 6.826 -8.585 1.00 93.81 73 TYR A CA 1
ATOM 518 C C . TYR A 1 73 ? -1.591 6.156 -9.452 1.00 93.81 73 TYR A C 1
ATOM 520 O O . TYR A 1 73 ? -1.605 6.329 -10.669 1.00 93.81 73 TYR A O 1
ATOM 528 N N . PHE A 1 74 ? -0.712 5.341 -8.860 1.00 90.50 74 PHE A 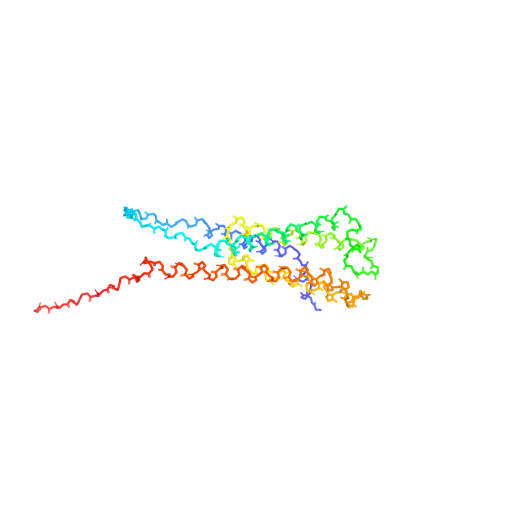N 1
ATOM 529 C CA . PHE A 1 74 ? 0.255 4.554 -9.626 1.00 90.50 74 PHE A CA 1
ATOM 530 C C . PHE A 1 74 ? -0.438 3.588 -10.582 1.00 90.50 74 PHE A C 1
ATOM 532 O O . PHE A 1 74 ? -0.088 3.554 -11.759 1.00 90.50 74 PHE A O 1
ATOM 539 N N . GLY A 1 75 ? -1.457 2.865 -10.108 1.00 93.75 75 GLY A N 1
ATOM 540 C CA . GLY A 1 75 ? -2.214 1.927 -10.929 1.00 93.75 75 GLY A CA 1
ATOM 541 C C . GLY A 1 75 ? -2.850 2.584 -12.156 1.00 93.75 75 GLY A C 1
ATOM 542 O O . GLY A 1 75 ? -2.699 2.090 -13.270 1.00 93.75 75 GLY A O 1
ATOM 543 N N . LEU A 1 76 ? -3.489 3.743 -11.967 1.00 93.75 76 LEU A N 1
ATOM 544 C CA . LEU A 1 76 ? -4.024 4.556 -13.064 1.00 93.75 76 LEU A CA 1
ATOM 545 C C . LEU A 1 76 ? -2.914 5.055 -13.999 1.00 93.75 76 LEU A C 1
ATOM 547 O O . LEU A 1 76 ? -3.093 5.036 -15.212 1.00 93.75 76 LEU A O 1
ATOM 551 N N . GLY A 1 77 ? -1.767 5.461 -13.452 1.00 91.75 77 GLY A N 1
ATOM 552 C CA . GLY A 1 77 ? -0.598 5.852 -14.234 1.00 91.75 77 GLY A CA 1
ATOM 553 C C . GLY A 1 77 ? -0.144 4.742 -15.180 1.00 91.75 77 GLY A C 1
ATOM 554 O O . GLY A 1 77 ? -0.019 4.987 -16.372 1.00 91.75 77 GLY A O 1
ATOM 555 N N . PHE A 1 78 ? 0.015 3.509 -14.693 1.00 91.31 78 PHE A N 1
ATOM 556 C CA . PHE A 1 78 ? 0.427 2.383 -15.542 1.00 91.31 78 PHE A CA 1
ATOM 557 C C . PHE A 1 78 ? -0.585 2.033 -16.638 1.00 91.31 78 PHE A C 1
ATOM 559 O O . PHE A 1 78 ? -0.181 1.535 -17.685 1.00 91.31 78 PHE A O 1
ATOM 566 N N . LEU A 1 79 ? -1.875 2.302 -16.418 1.00 93.00 79 LEU A N 1
ATOM 567 C CA . LEU A 1 79 ? -2.936 2.016 -17.391 1.00 93.00 79 LEU A CA 1
ATOM 568 C C . LEU A 1 79 ? -3.105 3.111 -18.447 1.00 93.00 79 LEU A C 1
ATOM 570 O O . LEU A 1 79 ? -3.534 2.824 -19.563 1.00 93.00 79 LEU A O 1
ATOM 574 N N . PHE A 1 80 ? -2.823 4.367 -18.097 1.00 91.75 80 PHE A N 1
ATOM 575 C CA . PHE A 1 80 ? -3.194 5.514 -18.933 1.00 91.75 80 PHE A CA 1
ATOM 576 C C . PHE A 1 80 ? -2.022 6.401 -19.355 1.00 91.75 80 PHE A C 1
ATOM 578 O O . PHE A 1 80 ? -2.160 7.155 -20.316 1.00 91.75 80 PHE A O 1
ATOM 585 N N . ASP A 1 81 ? -0.879 6.313 -18.677 1.00 86.44 81 ASP A N 1
ATOM 586 C CA . ASP A 1 81 ? 0.326 7.078 -18.983 1.00 86.44 81 ASP A CA 1
ATOM 587 C C . ASP A 1 81 ? 1.499 6.135 -19.323 1.00 86.44 81 ASP A C 1
ATOM 589 O O . ASP A 1 81 ? 2.091 5.524 -18.424 1.00 86.44 81 ASP A O 1
ATOM 593 N N . PRO A 1 82 ? 1.897 6.051 -20.607 1.00 76.50 82 PRO A N 1
ATOM 594 C CA . PRO A 1 82 ? 3.038 5.251 -21.054 1.00 76.50 82 PRO A CA 1
ATOM 595 C C . PRO A 1 82 ? 4.370 5.612 -20.378 1.00 76.50 82 PRO A C 1
ATOM 597 O O . PRO A 1 82 ? 5.288 4.794 -20.374 1.00 76.50 82 PRO A O 1
ATOM 600 N N . HIS A 1 83 ? 4.485 6.821 -19.815 1.00 83.81 83 HIS A N 1
ATOM 601 C CA . HIS A 1 83 ? 5.686 7.319 -19.142 1.00 83.81 83 HIS A CA 1
ATOM 602 C C . HIS A 1 83 ? 5.650 7.162 -17.621 1.00 83.81 83 HIS A C 1
ATOM 604 O O . HIS A 1 83 ? 6.652 7.424 -16.955 1.00 83.81 83 HIS A O 1
ATOM 610 N N . SER A 1 84 ? 4.540 6.690 -17.049 1.00 83.19 84 SER A N 1
ATOM 611 C CA . SER A 1 84 ? 4.400 6.504 -15.598 1.00 83.19 84 SER A CA 1
ATOM 612 C C . SER A 1 84 ? 5.526 5.653 -15.001 1.00 83.19 84 SER A C 1
ATOM 614 O O . SER A 1 84 ? 6.019 5.945 -13.907 1.00 83.19 84 SER A O 1
ATOM 616 N N . ALA A 1 85 ? 5.996 4.653 -15.752 1.00 81.81 85 ALA A N 1
ATOM 617 C CA . ALA A 1 85 ? 7.077 3.762 -15.359 1.00 81.81 85 ALA A CA 1
ATOM 618 C C . ALA A 1 85 ? 8.436 4.472 -15.222 1.00 81.81 85 ALA A C 1
ATOM 620 O O . ALA A 1 85 ? 9.250 4.066 -14.397 1.00 81.81 85 ALA A O 1
ATOM 621 N N . ASP A 1 86 ? 8.694 5.571 -15.939 1.00 85.25 86 ASP A N 1
ATOM 622 C CA . ASP A 1 86 ? 10.009 6.235 -15.965 1.00 85.25 86 ASP A CA 1
ATOM 623 C C . ASP A 1 86 ? 10.519 6.651 -14.574 1.00 85.25 86 ASP A C 1
ATOM 625 O O . ASP A 1 86 ? 11.732 6.736 -14.352 1.00 85.25 86 ASP A O 1
ATOM 629 N N . ASN A 1 87 ? 9.596 6.816 -13.625 1.00 80.12 87 ASN A N 1
ATOM 630 C CA . ASN A 1 87 ? 9.841 7.227 -12.247 1.00 80.12 87 ASN A CA 1
ATOM 631 C C . ASN A 1 87 ? 10.010 6.059 -11.251 1.00 80.12 87 ASN A C 1
ATOM 633 O O . ASN A 1 87 ? 10.049 6.298 -10.047 1.00 80.12 87 ASN A O 1
ATOM 637 N N . PHE A 1 88 ? 10.126 4.809 -11.718 1.00 86.56 88 PHE A N 1
ATOM 638 C CA . PHE A 1 88 ? 10.207 3.620 -10.848 1.00 86.56 88 PHE A CA 1
ATOM 639 C C . PHE A 1 88 ? 11.598 2.968 -10.775 1.00 86.56 88 PHE A C 1
ATOM 641 O O . PHE A 1 88 ? 11.805 2.086 -9.944 1.00 86.56 88 PHE A O 1
ATOM 648 N N . GLY A 1 89 ? 12.576 3.441 -11.559 1.00 88.38 89 GLY A N 1
ATOM 649 C CA . GLY A 1 89 ? 14.004 3.165 -11.329 1.00 88.38 89 GLY A CA 1
ATOM 650 C C . GLY A 1 89 ? 14.633 1.987 -12.077 1.00 88.38 89 GLY A C 1
ATOM 651 O O . GLY A 1 89 ? 15.825 1.754 -11.893 1.00 88.38 89 GLY A O 1
ATOM 652 N N . ILE A 1 90 ? 13.888 1.273 -12.926 1.00 89.38 90 ILE A N 1
ATOM 653 C CA . ILE A 1 90 ? 14.413 0.185 -13.773 1.00 89.38 90 ILE A CA 1
ATOM 654 C C . ILE A 1 90 ? 14.462 0.662 -15.223 1.00 89.38 90 ILE A C 1
ATOM 656 O O . ILE A 1 90 ? 13.482 1.199 -15.717 1.00 89.38 90 ILE A O 1
ATOM 660 N N . LYS A 1 91 ? 15.588 0.491 -15.925 1.00 88.69 91 LYS A N 1
ATOM 661 C CA . LYS A 1 91 ? 15.705 0.858 -17.349 1.00 88.69 91 LYS A CA 1
ATOM 662 C C . LYS A 1 91 ? 16.544 -0.167 -18.129 1.00 88.69 91 LYS A C 1
ATOM 664 O O . LYS A 1 91 ? 17.525 -0.660 -17.576 1.00 88.69 91 LYS A O 1
ATOM 669 N N . PRO A 1 92 ? 16.224 -0.427 -19.414 1.00 88.19 92 PRO A N 1
ATOM 670 C CA . PRO A 1 92 ? 15.058 0.078 -20.146 1.00 88.19 92 PRO A CA 1
ATOM 671 C C . PRO A 1 92 ? 13.753 -0.591 -19.686 1.00 88.19 92 PRO A C 1
ATOM 673 O O . PRO A 1 92 ? 13.757 -1.715 -19.190 1.00 88.19 92 PRO A O 1
ATOM 676 N N . TRP A 1 93 ? 12.635 0.109 -19.861 1.00 85.94 93 TRP A N 1
ATOM 677 C CA . TRP A 1 93 ? 11.306 -0.418 -19.559 1.00 85.94 93 TRP A CA 1
ATOM 678 C C . TRP A 1 93 ? 10.775 -1.338 -20.672 1.00 85.94 93 TRP A C 1
ATOM 680 O O . TRP A 1 93 ? 11.263 -1.265 -21.805 1.00 85.94 93 TRP A O 1
ATOM 690 N N . PRO A 1 94 ? 9.773 -2.196 -20.383 1.00 88.81 94 PRO A N 1
ATOM 691 C CA . PRO A 1 94 ? 9.083 -2.978 -21.402 1.00 88.81 94 PRO A CA 1
ATOM 692 C C . PRO A 1 94 ? 8.577 -2.103 -22.555 1.00 88.81 94 PRO A C 1
ATOM 694 O O . PRO A 1 94 ? 7.997 -1.043 -22.339 1.00 88.81 94 PRO A O 1
ATOM 697 N N . THR A 1 95 ? 8.788 -2.563 -23.787 1.00 90.06 95 THR A N 1
ATOM 698 C CA . THR A 1 95 ? 8.357 -1.887 -25.021 1.00 90.06 95 THR A CA 1
ATOM 699 C C . THR A 1 95 ? 7.666 -2.873 -25.964 1.00 90.06 95 THR A C 1
ATOM 701 O O . THR A 1 95 ? 7.752 -4.093 -25.785 1.00 90.06 95 THR A O 1
ATOM 704 N N . GLY A 1 96 ? 6.956 -2.355 -26.971 1.00 91.06 96 GLY A N 1
ATOM 705 C CA . GLY A 1 96 ? 6.206 -3.179 -27.922 1.00 91.06 96 GLY A CA 1
ATOM 706 C C . GLY A 1 96 ? 5.189 -4.071 -27.207 1.00 91.06 96 GLY A C 1
ATOM 707 O O . GLY A 1 96 ? 4.497 -3.620 -26.306 1.00 91.06 96 GLY A O 1
ATOM 708 N N . ASN A 1 97 ? 5.135 -5.359 -27.550 1.00 93.31 97 ASN A N 1
ATOM 709 C CA . ASN A 1 97 ? 4.205 -6.305 -26.919 1.00 93.31 97 ASN A CA 1
ATOM 710 C C . ASN A 1 97 ? 4.396 -6.449 -25.393 1.00 93.31 97 ASN A C 1
ATOM 712 O O . ASN A 1 97 ? 3.476 -6.848 -24.686 1.00 93.31 97 ASN A O 1
ATOM 716 N N . ALA A 1 98 ? 5.583 -6.133 -24.865 1.00 91.88 98 ALA A N 1
ATOM 717 C CA . ALA A 1 98 ? 5.854 -6.245 -23.437 1.00 91.88 98 ALA A CA 1
ATOM 718 C C . ALA A 1 98 ? 5.231 -5.101 -22.610 1.00 91.88 98 ALA A C 1
ATOM 720 O O . ALA A 1 98 ? 5.188 -5.206 -21.388 1.00 91.88 98 ALA A O 1
ATOM 721 N N . THR A 1 99 ? 4.698 -4.034 -23.221 1.00 91.19 99 THR A N 1
ATOM 722 C CA . THR A 1 99 ? 4.017 -2.966 -22.459 1.00 91.19 99 THR A CA 1
ATOM 723 C C . THR A 1 99 ? 2.767 -3.460 -21.734 1.00 91.19 99 THR A C 1
ATOM 725 O O . THR A 1 99 ? 2.384 -2.855 -20.741 1.00 91.19 99 THR A O 1
ATOM 728 N N . GLY A 1 100 ? 2.186 -4.599 -22.136 1.00 91.62 100 GLY A N 1
ATOM 729 C CA . GLY A 1 100 ? 1.078 -5.231 -21.408 1.00 91.62 100 GLY A CA 1
ATOM 730 C C . GLY A 1 100 ? 1.410 -5.603 -19.952 1.00 91.62 100 GLY A C 1
ATOM 731 O O . GLY A 1 100 ? 0.507 -5.791 -19.141 1.00 91.62 100 GLY A O 1
ATOM 732 N N . TYR A 1 101 ? 2.694 -5.654 -19.566 1.00 90.94 101 TYR A N 1
ATOM 733 C CA . TYR A 1 101 ? 3.081 -5.772 -18.153 1.00 90.94 101 TYR A CA 1
ATOM 734 C C . TYR A 1 101 ? 2.647 -4.562 -17.312 1.00 90.94 101 TYR A C 1
ATOM 736 O O . TYR A 1 101 ? 2.414 -4.717 -16.110 1.00 90.94 101 TYR A O 1
ATOM 744 N N . PHE A 1 102 ? 2.510 -3.378 -17.917 1.00 91.06 102 PHE A N 1
ATOM 745 C CA . PHE A 1 102 ? 1.976 -2.202 -17.234 1.00 91.06 102 PHE A CA 1
ATOM 746 C C . PHE A 1 102 ? 0.494 -2.358 -16.931 1.00 91.06 102 PHE A C 1
ATOM 748 O O . PHE A 1 102 ? 0.099 -2.058 -15.812 1.00 91.06 102 PHE A O 1
ATOM 755 N N . ASP A 1 103 ? -0.296 -2.943 -17.833 1.00 94.12 103 ASP A N 1
ATOM 756 C CA . ASP A 1 103 ? -1.708 -3.225 -17.559 1.00 94.12 103 ASP A CA 1
ATOM 757 C C . ASP A 1 103 ? -1.863 -4.190 -16.380 1.00 94.12 103 ASP A C 1
ATOM 759 O O . ASP A 1 103 ? -2.634 -3.945 -15.450 1.00 94.12 103 ASP A O 1
ATOM 763 N N . VAL A 1 104 ? -1.063 -5.264 -16.367 1.00 94.81 104 VAL A N 1
ATOM 764 C CA . VAL A 1 104 ? -1.046 -6.239 -15.266 1.00 94.81 104 VAL A CA 1
ATOM 765 C C . VAL A 1 104 ? -0.683 -5.565 -13.942 1.00 94.81 104 VAL A C 1
ATOM 767 O O . VAL A 1 104 ? -1.350 -5.794 -12.929 1.00 94.81 104 VAL A O 1
ATOM 770 N N . LYS A 1 105 ? 0.357 -4.722 -13.930 1.00 92.88 105 LYS A N 1
ATOM 771 C CA . LYS A 1 105 ? 0.741 -3.975 -12.726 1.00 92.88 105 LYS A CA 1
ATOM 772 C C . LYS A 1 105 ? -0.349 -2.986 -12.317 1.00 92.88 105 LYS A C 1
ATOM 774 O O . LYS A 1 105 ? -0.707 -2.943 -11.146 1.00 92.88 105 LYS A O 1
ATOM 779 N N . GLY A 1 106 ? -0.895 -2.238 -13.267 1.00 94.75 106 GLY A N 1
ATOM 780 C CA . GLY A 1 106 ? -1.877 -1.195 -13.025 1.00 94.75 106 GLY A CA 1
ATOM 781 C C . GLY A 1 106 ? -3.161 -1.732 -12.404 1.00 94.75 106 GLY A C 1
ATOM 782 O O . GLY A 1 106 ? -3.605 -1.237 -11.369 1.00 94.75 106 GLY A O 1
ATOM 783 N N . VAL A 1 107 ? -3.713 -2.812 -12.966 1.00 97.62 107 VAL A N 1
ATOM 784 C CA . VAL A 1 107 ? -4.901 -3.484 -12.414 1.00 97.62 107 VAL A CA 1
ATOM 785 C C . VAL A 1 107 ? -4.625 -4.056 -11.023 1.00 97.62 107 VAL A C 1
ATOM 787 O O . VAL A 1 107 ? -5.479 -3.955 -10.141 1.00 97.62 107 VAL A O 1
ATOM 790 N N . ARG A 1 108 ? -3.437 -4.628 -10.793 1.00 97.62 108 ARG A N 1
ATOM 791 C CA . ARG A 1 108 ? -3.051 -5.140 -9.471 1.00 97.62 108 ARG A CA 1
ATOM 792 C C . ARG A 1 108 ? -2.977 -4.023 -8.434 1.00 97.62 108 ARG A C 1
ATOM 794 O O . ARG A 1 108 ? -3.529 -4.179 -7.351 1.00 97.62 108 ARG A O 1
ATOM 801 N N . ASP A 1 109 ? -2.347 -2.904 -8.775 1.00 96.94 109 ASP A N 1
ATOM 802 C CA . ASP A 1 109 ? -2.214 -1.760 -7.875 1.00 96.94 109 ASP A CA 1
ATOM 803 C C . ASP A 1 109 ? -3.616 -1.182 -7.549 1.00 96.94 109 ASP A C 1
ATOM 805 O O . ASP A 1 109 ? -3.939 -0.937 -6.384 1.00 96.94 109 ASP A O 1
ATOM 809 N N . LEU A 1 110 ? -4.526 -1.096 -8.531 1.00 97.62 110 LEU A N 1
ATOM 810 C CA . LEU A 1 110 ? -5.930 -0.727 -8.287 1.00 97.62 110 LEU A CA 1
ATOM 811 C C . LEU A 1 110 ? -6.670 -1.715 -7.374 1.00 97.62 110 LEU A C 1
ATOM 813 O O . LEU A 1 110 ? -7.427 -1.288 -6.501 1.00 97.62 110 LEU A O 1
ATOM 817 N N . ALA A 1 111 ? -6.459 -3.021 -7.546 1.00 98.38 111 ALA A N 1
ATOM 818 C CA . ALA A 1 111 ? -7.063 -4.038 -6.689 1.00 98.38 111 ALA A CA 1
ATOM 819 C C . ALA A 1 111 ? -6.564 -3.927 -5.237 1.00 98.38 111 ALA A C 1
ATOM 821 O O . ALA A 1 111 ? -7.372 -3.971 -4.307 1.00 98.38 111 ALA A O 1
ATOM 822 N N . THR A 1 112 ? -5.260 -3.705 -5.037 1.00 97.94 112 THR A N 1
ATOM 823 C CA . THR A 1 112 ? -4.661 -3.456 -3.717 1.00 97.94 112 THR A CA 1
ATOM 824 C C . THR A 1 112 ? -5.263 -2.216 -3.054 1.00 97.94 112 THR A C 1
ATOM 826 O O . THR A 1 112 ? -5.730 -2.279 -1.915 1.00 97.94 112 THR A O 1
ATOM 829 N N . ALA A 1 113 ? -5.346 -1.095 -3.777 1.00 97.69 113 ALA A N 1
ATOM 830 C CA . ALA A 1 113 ? -5.986 0.115 -3.264 1.00 97.69 113 ALA A CA 1
ATOM 831 C C . ALA A 1 113 ? -7.471 -0.115 -2.927 1.00 97.69 113 ALA A C 1
ATOM 833 O O . ALA A 1 113 ? -7.955 0.319 -1.878 1.00 97.69 113 ALA A O 1
ATOM 834 N N . GLY A 1 114 ? -8.189 -0.847 -3.783 1.00 98.38 114 GLY A N 1
ATOM 835 C CA . GLY A 1 114 ? -9.577 -1.239 -3.562 1.00 98.38 114 GLY A CA 1
ATOM 836 C C . GLY A 1 114 ? -9.768 -2.048 -2.278 1.00 98.38 114 GLY A C 1
ATOM 837 O O . GLY A 1 114 ? -10.698 -1.768 -1.521 1.00 98.38 114 GLY A O 1
ATOM 838 N N . ALA A 1 115 ? -8.872 -2.992 -1.979 1.00 98.56 115 ALA A N 1
ATOM 839 C CA . ALA A 1 115 ? -8.906 -3.762 -0.735 1.00 98.56 115 ALA A CA 1
ATOM 840 C C . ALA A 1 115 ? -8.751 -2.857 0.500 1.00 98.56 115 ALA A C 1
ATOM 842 O O . ALA A 1 115 ? -9.556 -2.937 1.432 1.00 98.56 115 ALA A O 1
ATOM 843 N N . VAL A 1 116 ? -7.782 -1.935 0.479 1.00 98.38 116 VAL A N 1
ATOM 844 C CA . VAL A 1 116 ? -7.572 -0.945 1.550 1.00 98.38 116 VAL A CA 1
ATOM 845 C C . VAL A 1 116 ? -8.824 -0.090 1.767 1.00 98.38 116 VAL A C 1
ATOM 847 O O . VAL A 1 116 ? -9.309 0.021 2.898 1.00 98.38 116 VAL A O 1
ATOM 850 N N . PHE A 1 117 ? -9.393 0.484 0.702 1.00 98.38 117 PHE A N 1
ATOM 851 C CA . PHE A 1 117 ? -10.582 1.334 0.814 1.00 98.38 117 PHE A CA 1
ATOM 852 C C . PHE A 1 117 ? -11.831 0.565 1.229 1.00 98.38 117 PHE A C 1
ATOM 854 O O . PHE A 1 117 ? -12.621 1.080 2.018 1.00 98.38 117 PHE A O 1
ATOM 861 N N . THR A 1 118 ? -11.987 -0.676 0.772 1.00 98.69 118 THR A N 1
ATOM 862 C CA . THR A 1 118 ? -13.092 -1.545 1.187 1.00 98.69 118 THR A CA 1
ATOM 863 C C . THR A 1 118 ? -13.030 -1.799 2.690 1.00 98.69 118 THR A C 1
ATOM 865 O O . THR A 1 118 ? -14.015 -1.594 3.396 1.00 98.69 118 THR A O 1
ATOM 868 N N . LEU A 1 119 ? -11.860 -2.160 3.222 1.00 98.56 119 LEU A N 1
ATOM 869 C CA . LEU A 1 119 ? -11.701 -2.415 4.656 1.00 98.56 119 LEU A CA 1
ATOM 870 C C . LEU A 1 119 ? -11.839 -1.145 5.503 1.00 98.56 119 LEU A C 1
ATOM 872 O O . LEU A 1 119 ? -12.368 -1.208 6.615 1.00 98.56 119 LEU A O 1
ATOM 876 N N . LEU A 1 120 ? -11.423 0.013 4.980 1.00 96.88 120 LEU A N 1
ATOM 877 C CA . LEU A 1 120 ? -11.702 1.311 5.600 1.00 96.88 120 LEU A CA 1
ATOM 878 C C . LEU A 1 120 ? -13.207 1.611 5.644 1.00 96.88 120 LEU A C 1
ATOM 880 O O . LEU A 1 120 ? -13.711 1.980 6.706 1.00 96.88 120 LEU A O 1
ATOM 884 N N . ALA A 1 121 ? -13.922 1.424 4.531 1.00 97.81 121 ALA A N 1
ATOM 885 C CA . ALA A 1 121 ? -15.360 1.670 4.424 1.00 97.81 121 ALA A CA 1
ATOM 886 C C . ALA A 1 121 ? -16.167 0.749 5.352 1.00 97.81 121 ALA A C 1
ATOM 888 O O . ALA A 1 121 ? -17.062 1.210 6.059 1.00 97.81 121 ALA A O 1
ATOM 889 N N . LEU A 1 122 ? -15.782 -0.528 5.426 1.00 97.81 122 LEU A N 1
ATOM 890 C CA . LEU A 1 122 ? -16.373 -1.527 6.321 1.00 97.81 122 LEU A CA 1
ATOM 891 C C . LEU A 1 122 ? -15.910 -1.393 7.782 1.00 97.81 122 LEU A C 1
ATOM 893 O O . LEU A 1 122 ? -16.354 -2.156 8.636 1.00 97.81 122 LEU A O 1
ATOM 897 N N . ARG A 1 123 ? -15.005 -0.449 8.084 1.00 96.75 123 ARG A N 1
ATOM 898 C CA . ARG A 1 123 ? -14.408 -0.235 9.416 1.00 96.75 123 ARG A CA 1
ATOM 899 C C . ARG A 1 123 ? -13.730 -1.483 10.000 1.00 96.75 123 ARG A C 1
ATOM 901 O O . ARG A 1 123 ? -13.603 -1.632 11.214 1.00 96.75 123 ARG A O 1
ATOM 908 N N . GLN A 1 124 ? -13.230 -2.363 9.137 1.00 98.06 124 GLN A N 1
ATOM 909 C CA . GLN A 1 124 ? -12.556 -3.606 9.510 1.00 98.06 124 GLN A CA 1
ATOM 910 C C . GLN A 1 124 ? -11.073 -3.351 9.809 1.00 98.06 124 GLN A C 1
ATOM 912 O O . GLN A 1 124 ? -10.178 -3.789 9.090 1.00 98.06 124 GLN A O 1
ATOM 917 N N . HIS A 1 125 ? -10.793 -2.613 10.886 1.00 96.56 125 HIS A N 1
ATOM 918 C CA . HIS A 1 125 ? -9.447 -2.103 11.186 1.00 96.56 125 HIS A CA 1
ATOM 919 C C . HIS A 1 125 ? -8.406 -3.195 11.464 1.00 96.56 125 HIS A C 1
ATOM 921 O O . HIS A 1 125 ? -7.242 -3.036 11.103 1.00 96.56 125 HIS A O 1
ATOM 927 N N . ARG A 1 126 ? -8.817 -4.328 12.049 1.00 97.69 126 ARG A N 1
ATOM 928 C CA . ARG A 1 126 ? -7.923 -5.478 12.255 1.00 97.69 126 ARG A CA 1
ATOM 929 C C . ARG A 1 126 ? -7.521 -6.127 10.935 1.00 97.69 126 ARG A C 1
ATOM 931 O O . ARG A 1 126 ? -6.341 -6.388 10.736 1.00 97.69 126 ARG A O 1
ATOM 938 N N . ALA A 1 127 ? -8.478 -6.366 10.041 1.00 98.38 127 ALA A N 1
ATOM 939 C CA . ALA A 1 127 ? -8.187 -6.905 8.715 1.00 98.38 127 ALA A CA 1
ATOM 940 C C . ALA A 1 127 ? -7.345 -5.918 7.894 1.00 98.38 127 ALA A C 1
ATOM 942 O O . ALA A 1 127 ? -6.372 -6.321 7.267 1.00 98.38 127 ALA A O 1
ATOM 943 N N . LEU A 1 128 ? -7.655 -4.619 7.976 1.00 98.44 128 LEU A N 1
ATOM 944 C CA . LEU A 1 128 ? -6.889 -3.560 7.321 1.00 98.44 128 LEU A CA 1
ATOM 945 C C . LEU A 1 128 ? -5.418 -3.562 7.755 1.00 98.44 128 LEU A C 1
ATOM 947 O O . LEU A 1 128 ? -4.545 -3.451 6.904 1.00 98.44 128 LEU A O 1
ATOM 951 N N . ALA A 1 129 ? -5.135 -3.727 9.053 1.00 98.38 129 ALA A N 1
ATOM 952 C CA . ALA A 1 129 ? -3.763 -3.803 9.560 1.00 98.38 129 ALA A CA 1
ATOM 953 C C . ALA A 1 129 ? -2.971 -4.955 8.918 1.00 98.38 129 ALA A C 1
ATOM 955 O O . ALA A 1 129 ? -1.817 -4.774 8.535 1.00 98.38 129 ALA A O 1
ATOM 956 N N . TRP A 1 130 ? -3.603 -6.124 8.767 1.00 98.69 130 TRP A N 1
ATOM 957 C CA . TRP A 1 130 ? -2.993 -7.285 8.118 1.00 98.69 130 TRP A CA 1
ATOM 958 C C . TRP A 1 130 ? -2.807 -7.089 6.617 1.00 98.69 130 TRP A C 1
ATOM 960 O O . TRP A 1 130 ? -1.730 -7.386 6.112 1.00 98.69 130 TRP A O 1
ATOM 970 N N . ILE A 1 131 ? -3.808 -6.555 5.912 1.00 98.50 131 ILE A N 1
ATOM 971 C CA . ILE A 1 131 ? -3.676 -6.251 4.481 1.00 98.50 131 ILE A CA 1
ATOM 972 C C . ILE A 1 131 ? -2.546 -5.250 4.245 1.00 98.50 131 ILE A C 1
ATOM 974 O O . ILE A 1 131 ? -1.647 -5.543 3.469 1.00 98.50 131 ILE A O 1
ATOM 978 N N . MET A 1 132 ? -2.499 -4.145 4.996 1.00 98.50 132 MET A N 1
ATOM 979 C CA . MET A 1 132 ? -1.411 -3.169 4.873 1.00 98.50 132 MET A CA 1
ATOM 980 C C . MET A 1 132 ? -0.032 -3.774 5.197 1.00 98.50 132 MET A C 1
ATOM 982 O O . MET A 1 132 ? 0.971 -3.350 4.626 1.00 98.50 132 MET A O 1
ATOM 986 N N . LEU A 1 133 ? 0.044 -4.762 6.100 1.00 98.56 133 LEU A N 1
ATOM 987 C CA . LEU A 1 133 ? 1.287 -5.484 6.386 1.00 98.56 133 LEU A CA 1
ATOM 988 C C . LEU A 1 133 ? 1.734 -6.346 5.198 1.00 98.56 133 LEU A C 1
ATOM 990 O O . LEU A 1 133 ? 2.928 -6.412 4.924 1.00 98.56 133 LEU A O 1
ATOM 994 N N . PHE A 1 134 ? 0.811 -6.994 4.487 1.00 98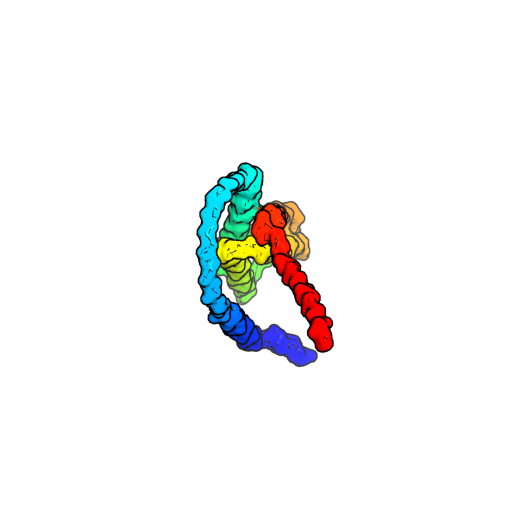.31 134 PHE A N 1
ATOM 995 C CA . PHE A 1 134 ? 1.151 -7.715 3.258 1.00 98.31 134 PHE A CA 1
ATOM 996 C C . PHE A 1 134 ? 1.487 -6.759 2.111 1.00 98.31 134 PHE A C 1
ATOM 998 O O . PHE A 1 134 ? 2.445 -7.007 1.381 1.00 98.31 134 PHE A O 1
ATOM 1005 N N . ASP A 1 135 ? 0.783 -5.632 2.004 1.00 98.00 135 ASP A N 1
ATOM 1006 C CA . ASP A 1 135 ? 1.073 -4.595 1.011 1.00 98.00 135 ASP A CA 1
ATOM 1007 C C . ASP A 1 135 ? 2.478 -4.010 1.188 1.00 98.00 135 ASP A C 1
ATOM 1009 O O . ASP A 1 135 ? 3.091 -3.596 0.209 1.00 98.00 135 ASP A O 1
ATOM 1013 N N . LEU A 1 136 ? 3.041 -4.033 2.405 1.00 97.81 136 LEU A N 1
ATOM 1014 C CA . LEU A 1 136 ? 4.426 -3.625 2.670 1.00 97.81 136 LEU A CA 1
ATOM 1015 C C . LEU A 1 136 ? 5.451 -4.427 1.857 1.00 97.81 136 LEU A C 1
ATOM 1017 O O . LEU A 1 136 ? 6.525 -3.912 1.545 1.00 97.81 136 LEU A O 1
ATOM 1021 N N . LEU A 1 137 ? 5.124 -5.661 1.467 1.00 97.75 137 LEU A N 1
ATOM 1022 C CA . LEU A 1 137 ? 5.993 -6.474 0.620 1.00 97.75 137 LEU A CA 1
ATOM 1023 C C . LEU A 1 137 ? 6.147 -5.893 -0.790 1.00 97.75 137 LEU A C 1
ATOM 1025 O O . LEU A 1 137 ? 7.165 -6.150 -1.425 1.00 97.75 137 LEU A O 1
ATOM 1029 N N . ILE A 1 138 ? 5.185 -5.098 -1.270 1.00 96.94 138 ILE A N 1
ATOM 1030 C CA . ILE A 1 138 ? 5.210 -4.502 -2.611 1.00 96.94 138 ILE A CA 1
ATOM 1031 C C . ILE A 1 138 ? 6.371 -3.505 -2.752 1.00 96.94 138 ILE A C 1
ATOM 1033 O O . ILE A 1 138 ? 7.269 -3.784 -3.544 1.00 96.94 138 ILE A O 1
ATOM 1037 N N . PRO A 1 139 ? 6.450 -2.402 -1.976 1.00 96.06 139 PRO A N 1
ATOM 1038 C CA . PRO A 1 139 ? 7.563 -1.466 -2.107 1.00 96.06 13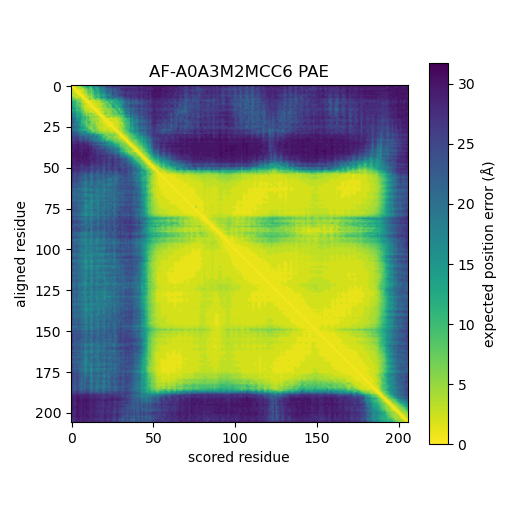9 PRO A CA 1
ATOM 1039 C C . PRO A 1 139 ? 8.903 -2.087 -1.688 1.00 96.06 139 PRO A C 1
ATOM 1041 O O . PRO A 1 139 ? 9.941 -1.708 -2.221 1.00 96.06 139 PRO A O 1
ATOM 1044 N N . LEU A 1 140 ? 8.924 -3.075 -0.784 1.00 96.94 140 LEU A N 1
ATOM 1045 C CA . LEU A 1 140 ? 10.157 -3.814 -0.486 1.00 96.94 140 LEU A CA 1
ATOM 1046 C C . LEU A 1 140 ? 10.631 -4.643 -1.689 1.00 96.94 140 LEU A C 1
ATOM 1048 O O . LEU A 1 140 ? 11.819 -4.633 -2.015 1.00 96.94 140 LEU A O 1
ATOM 1052 N N . GLY A 1 141 ? 9.709 -5.328 -2.364 1.00 97.00 141 GLY A N 1
ATOM 1053 C CA . GLY A 1 141 ? 9.980 -6.063 -3.595 1.00 97.00 141 GLY A CA 1
ATOM 1054 C C . GLY A 1 141 ? 10.428 -5.142 -4.726 1.00 97.00 141 GLY A C 1
ATOM 1055 O O . GLY A 1 141 ? 11.435 -5.428 -5.369 1.00 97.00 141 GLY A O 1
ATOM 1056 N N . ASP A 1 142 ? 9.754 -4.006 -4.913 1.00 94.88 142 ASP A N 1
ATOM 1057 C CA . ASP A 1 142 ? 10.110 -2.999 -5.919 1.00 94.88 142 ASP A CA 1
ATOM 1058 C C . ASP A 1 142 ? 11.509 -2.418 -5.649 1.00 94.88 142 ASP A C 1
ATOM 1060 O O . ASP A 1 142 ? 12.322 -2.291 -6.565 1.00 94.88 142 ASP A O 1
ATOM 1064 N N . MET A 1 143 ? 11.853 -2.155 -4.384 1.00 95.88 143 MET A N 1
ATOM 1065 C CA . MET A 1 143 ? 13.196 -1.719 -3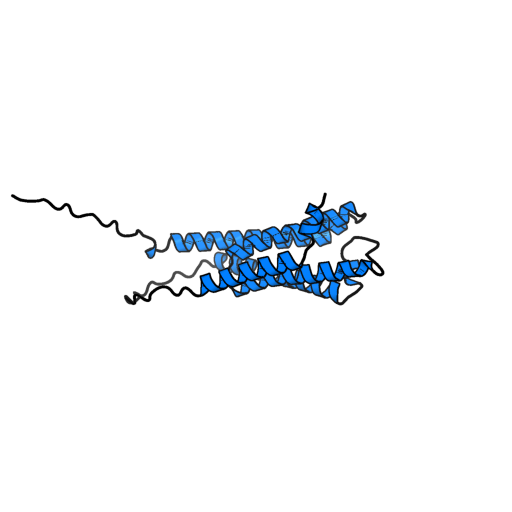.988 1.00 95.88 143 MET A CA 1
ATOM 1066 C C . MET A 1 143 ? 14.269 -2.748 -4.370 1.00 95.88 143 MET A C 1
ATOM 1068 O O . MET A 1 143 ? 15.292 -2.390 -4.959 1.00 95.88 143 MET A O 1
ATOM 1072 N N . VAL A 1 144 ? 14.040 -4.028 -4.057 1.00 97.25 144 VAL A N 1
ATOM 1073 C CA . VAL A 1 144 ? 14.954 -5.121 -4.424 1.00 97.25 144 VAL A CA 1
ATOM 1074 C C . VAL A 1 144 ? 15.048 -5.254 -5.942 1.00 97.25 144 VAL A C 1
ATOM 1076 O O . VAL A 1 144 ? 16.151 -5.406 -6.470 1.00 97.25 144 VAL A O 1
ATOM 1079 N N . ALA A 1 145 ? 13.929 -5.149 -6.659 1.00 95.38 145 ALA A N 1
ATOM 1080 C CA . ALA A 1 145 ? 13.896 -5.204 -8.114 1.00 95.38 145 ALA A CA 1
ATOM 1081 C C . ALA A 1 145 ? 14.747 -4.085 -8.731 1.00 95.38 145 ALA A C 1
ATOM 1083 O O . ALA A 1 145 ? 15.598 -4.375 -9.567 1.00 95.38 145 ALA A O 1
ATOM 1084 N N . VAL A 1 146 ? 14.608 -2.840 -8.262 1.00 95.81 146 VAL A N 1
ATOM 1085 C CA . VAL A 1 146 ? 15.432 -1.710 -8.724 1.00 95.81 146 VAL A CA 1
ATOM 1086 C C . VAL A 1 146 ? 16.918 -1.995 -8.533 1.00 95.81 146 VAL A C 1
ATOM 1088 O O . VAL A 1 146 ? 17.686 -1.881 -9.485 1.00 95.81 146 VAL A O 1
ATOM 1091 N N . ILE A 1 147 ? 17.329 -2.405 -7.330 1.00 96.50 147 ILE A N 1
ATOM 1092 C CA . ILE A 1 147 ? 18.745 -2.657 -7.014 1.00 96.50 147 ILE A CA 1
ATOM 1093 C C . ILE A 1 147 ? 19.310 -3.796 -7.872 1.00 96.50 147 ILE A C 1
ATOM 1095 O O . ILE A 1 147 ? 20.430 -3.712 -8.371 1.00 96.50 147 ILE A O 1
ATOM 1099 N N . THR A 1 148 ? 18.537 -4.864 -8.059 1.00 96.00 148 THR A N 1
ATOM 1100 C CA . THR A 1 148 ? 18.980 -6.059 -8.796 1.00 96.00 148 THR A CA 1
ATOM 1101 C C . THR A 1 148 ? 18.958 -5.884 -10.314 1.00 96.00 148 THR A C 1
ATOM 1103 O O . THR A 1 148 ? 19.627 -6.642 -11.011 1.00 96.00 148 THR A O 1
ATOM 1106 N N . HIS A 1 149 ? 18.258 -4.870 -10.831 1.00 94.19 149 HIS A N 1
ATOM 1107 C CA . HIS A 1 149 ? 18.117 -4.603 -12.267 1.00 94.19 149 HIS A CA 1
ATOM 1108 C C . HIS A 1 149 ? 18.796 -3.290 -12.692 1.00 94.19 149 HIS A C 1
ATOM 1110 O O . HIS A 1 149 ? 18.352 -2.616 -13.619 1.00 94.19 149 HIS A O 1
ATOM 1116 N N . GLY A 1 150 ? 19.899 -2.932 -12.024 1.00 93.38 150 GLY A N 1
ATOM 1117 C CA . GLY A 1 150 ? 20.795 -1.849 -12.447 1.00 93.38 150 GLY A CA 1
ATOM 1118 C C . GLY A 1 150 ? 20.393 -0.442 -11.995 1.00 93.38 150 GLY A C 1
ATOM 1119 O O . GLY A 1 150 ? 21.069 0.524 -12.346 1.00 93.38 150 GLY A O 1
ATOM 1120 N N . GLY A 1 151 ? 19.331 -0.305 -11.201 1.00 94.12 151 GLY A N 1
ATOM 1121 C CA . GLY A 1 151 ? 18.991 0.943 -10.530 1.00 94.12 151 GLY A CA 1
ATOM 1122 C C . GLY A 1 151 ? 19.923 1.239 -9.352 1.00 94.12 151 GLY A C 1
ATOM 1123 O O . GLY A 1 151 ? 20.548 0.351 -8.771 1.00 94.12 151 GLY A O 1
ATOM 1124 N N . THR A 1 152 ? 20.033 2.513 -8.973 1.00 94.81 152 THR A N 1
ATOM 1125 C CA . THR A 1 152 ? 20.902 2.904 -7.855 1.00 94.81 152 THR A CA 1
ATOM 1126 C C . THR A 1 152 ? 20.233 2.621 -6.511 1.00 94.81 152 THR A C 1
ATOM 1128 O O . THR A 1 152 ? 19.030 2.828 -6.342 1.00 94.81 152 THR A O 1
ATOM 1131 N N . VAL A 1 153 ? 21.025 2.220 -5.511 1.00 94.56 153 VAL A N 1
ATOM 1132 C CA . VAL A 1 153 ? 20.543 2.031 -4.128 1.00 94.56 153 VAL A CA 1
ATOM 1133 C C . VAL A 1 153 ? 19.928 3.320 -3.577 1.00 94.56 153 VAL A C 1
ATOM 1135 O O . VAL A 1 153 ? 18.899 3.274 -2.910 1.00 94.56 153 VAL A O 1
ATOM 1138 N N . ALA A 1 154 ? 20.519 4.476 -3.897 1.00 94.69 154 ALA A N 1
ATOM 1139 C CA . ALA A 1 154 ? 19.999 5.775 -3.482 1.00 94.69 154 ALA A CA 1
ATOM 1140 C C . ALA A 1 154 ? 18.583 6.026 -4.024 1.00 94.69 154 ALA A C 1
ATOM 1142 O O . ALA A 1 154 ? 17.704 6.415 -3.260 1.00 94.69 154 ALA A O 1
ATOM 1143 N N . PHE A 1 155 ? 18.342 5.756 -5.311 1.00 91.00 155 PHE A N 1
ATOM 1144 C CA . PHE A 1 155 ? 17.011 5.888 -5.904 1.00 91.00 155 PHE A CA 1
ATOM 1145 C C . PHE A 1 155 ? 16.024 4.877 -5.309 1.00 91.00 155 PHE A C 1
ATOM 1147 O O . PHE A 1 155 ? 14.912 5.247 -4.937 1.00 91.00 155 PHE A O 1
ATOM 1154 N N . ALA A 1 156 ? 16.449 3.619 -5.159 1.00 92.44 156 ALA A N 1
ATOM 1155 C CA . ALA A 1 156 ? 15.628 2.561 -4.579 1.00 92.44 156 ALA A CA 1
ATOM 1156 C C . ALA A 1 156 ? 15.169 2.912 -3.152 1.00 92.44 156 ALA A C 1
ATOM 1158 O O . ALA A 1 156 ? 13.991 2.784 -2.833 1.00 92.44 156 ALA A O 1
ATOM 1159 N N . LEU A 1 157 ? 16.070 3.425 -2.308 1.00 89.94 157 LEU A N 1
ATOM 1160 C CA . LEU A 1 157 ? 15.736 3.882 -0.958 1.00 89.94 157 LEU A CA 1
ATOM 1161 C C . LEU A 1 157 ? 14.865 5.144 -0.967 1.00 89.94 157 LEU A C 1
ATOM 1163 O O . LEU A 1 157 ? 13.919 5.234 -0.188 1.00 89.94 157 LEU A O 1
ATOM 1167 N N . ALA A 1 158 ? 15.166 6.112 -1.838 1.00 89.31 158 ALA A N 1
ATOM 1168 C CA . ALA A 1 158 ? 14.439 7.377 -1.896 1.00 89.31 158 ALA A CA 1
ATOM 1169 C C . ALA A 1 158 ? 12.977 7.196 -2.322 1.00 89.31 158 ALA A C 1
ATOM 1171 O O . ALA A 1 158 ? 12.097 7.819 -1.733 1.00 89.31 158 ALA A O 1
ATOM 1172 N N . VAL A 1 159 ? 12.708 6.342 -3.311 1.00 90.19 159 VAL A N 1
ATOM 1173 C CA . VAL A 1 159 ? 11.352 6.116 -3.835 1.00 90.19 159 VAL A CA 1
ATOM 1174 C C . VAL A 1 159 ? 10.663 4.974 -3.094 1.00 90.19 159 VAL A C 1
ATOM 1176 O O . VAL A 1 159 ? 9.656 5.180 -2.421 1.00 90.19 159 VAL A O 1
ATOM 1179 N N . HIS A 1 160 ? 11.225 3.770 -3.168 1.00 92.56 160 HIS A N 1
ATOM 1180 C CA . HIS A 1 160 ? 10.572 2.567 -2.648 1.00 92.56 160 HIS A CA 1
ATOM 1181 C C . HIS A 1 160 ? 10.786 2.400 -1.148 1.00 92.56 16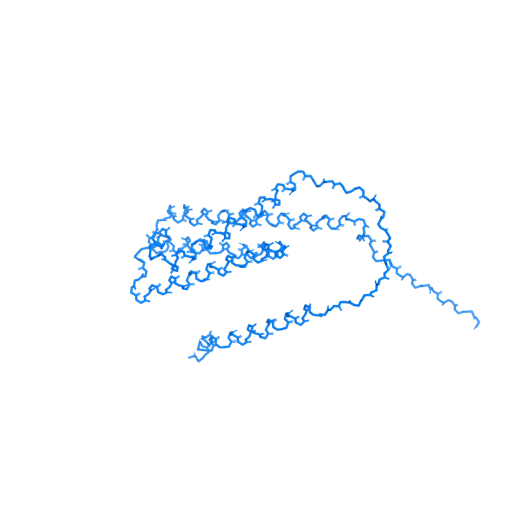0 HIS A C 1
ATOM 1183 O O . HIS A 1 160 ? 9.852 2.068 -0.421 1.00 92.56 160 HIS A O 1
ATOM 1189 N N . GLY A 1 161 ? 11.988 2.702 -0.654 1.00 91.56 161 GLY A N 1
ATOM 1190 C CA . GLY A 1 161 ? 12.283 2.681 0.780 1.00 91.56 161 GLY A CA 1
ATOM 1191 C C . GLY A 1 161 ? 11.440 3.684 1.573 1.00 91.56 161 GLY A C 1
ATOM 1192 O O . GLY A 1 161 ? 10.937 3.347 2.645 1.00 91.56 161 GLY A O 1
ATOM 1193 N N . SER A 1 162 ? 11.214 4.890 1.040 1.00 91.81 162 SER A N 1
ATOM 1194 C CA . SER A 1 162 ? 10.347 5.886 1.683 1.00 91.81 162 SER A CA 1
ATOM 1195 C C . SER A 1 162 ? 8.873 5.463 1.680 1.00 91.81 162 SER A C 1
ATOM 1197 O O . SER A 1 162 ? 8.204 5.593 2.709 1.00 91.81 162 SER A O 1
ATOM 1199 N N . ALA A 1 163 ? 8.382 4.874 0.583 1.00 92.25 163 ALA A N 1
ATOM 1200 C CA . ALA A 1 163 ? 7.042 4.292 0.516 1.00 92.25 163 ALA A CA 1
ATOM 1201 C C . ALA A 1 163 ? 6.869 3.145 1.527 1.00 92.25 163 ALA A C 1
ATOM 1203 O O . ALA A 1 163 ? 5.887 3.120 2.272 1.00 92.25 163 ALA A O 1
ATOM 1204 N N . ALA A 1 164 ? 7.853 2.242 1.617 1.00 96.69 164 ALA A N 1
ATOM 1205 C CA . ALA A 1 164 ? 7.871 1.165 2.603 1.00 96.69 164 ALA A CA 1
ATOM 1206 C C . ALA A 1 164 ? 7.869 1.711 4.040 1.00 96.69 164 ALA A C 1
ATOM 1208 O O . ALA A 1 164 ? 7.120 1.219 4.880 1.00 96.69 164 ALA A O 1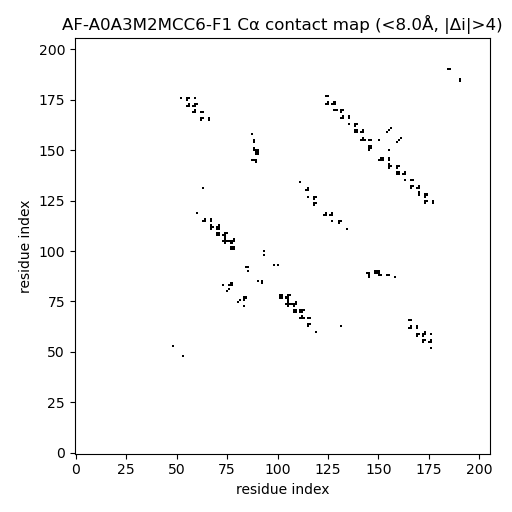
ATOM 1209 N N . ALA A 1 165 ? 8.641 2.763 4.330 1.00 97.06 165 ALA A N 1
ATOM 1210 C CA . ALA A 1 165 ? 8.676 3.382 5.653 1.00 97.06 165 ALA A CA 1
ATOM 1211 C C . ALA A 1 165 ? 7.330 4.021 6.043 1.00 97.06 165 ALA A C 1
ATOM 1213 O O . ALA A 1 165 ? 6.855 3.821 7.164 1.00 97.06 165 ALA A O 1
ATOM 1214 N N . LEU A 1 166 ? 6.686 4.749 5.122 1.00 95.25 166 LEU A N 1
ATOM 1215 C CA . LEU A 1 166 ? 5.363 5.339 5.353 1.00 95.25 166 LEU A CA 1
ATOM 1216 C C . LEU A 1 166 ? 4.304 4.257 5.602 1.00 95.25 166 LEU A C 1
ATOM 1218 O O . LEU A 1 166 ? 3.512 4.367 6.542 1.00 95.25 166 LEU A O 1
ATOM 1222 N N . LEU A 1 167 ? 4.303 3.201 4.787 1.00 97.81 167 LEU A N 1
ATOM 1223 C CA . LEU A 1 167 ? 3.360 2.098 4.930 1.00 97.81 167 LEU A CA 1
ATOM 1224 C C . LEU A 1 167 ? 3.603 1.315 6.228 1.00 97.81 167 LEU A C 1
ATOM 1226 O O . LEU A 1 167 ? 2.650 1.049 6.958 1.00 97.81 167 LEU A O 1
ATOM 1230 N N . ALA A 1 168 ? 4.862 1.042 6.583 1.00 98.50 168 ALA A N 1
ATOM 1231 C CA . ALA A 1 168 ? 5.232 0.408 7.848 1.00 98.50 168 ALA A CA 1
ATOM 1232 C C . ALA A 1 168 ? 4.772 1.232 9.061 1.00 98.50 168 ALA A C 1
ATOM 1234 O O . ALA A 1 168 ? 4.229 0.673 10.016 1.00 98.50 168 ALA A O 1
ATOM 1235 N N . LEU A 1 169 ? 4.909 2.563 9.013 1.00 98.00 169 LEU A N 1
ATOM 1236 C CA . LEU A 1 169 ? 4.354 3.447 10.039 1.00 98.00 169 LEU A CA 1
ATOM 1237 C C . LEU A 1 169 ? 2.828 3.292 10.136 1.00 98.00 169 LEU A C 1
ATOM 1239 O O . LEU A 1 169 ? 2.295 3.145 11.236 1.00 98.00 169 LEU A O 1
ATOM 1243 N N . GLY A 1 170 ? 2.128 3.270 9.000 1.00 97.56 170 GLY A N 1
ATOM 1244 C CA . GLY A 1 170 ? 0.687 3.013 8.943 1.00 97.56 170 GLY A CA 1
ATOM 1245 C C . GLY A 1 170 ? 0.295 1.686 9.595 1.00 97.56 170 GLY A C 1
ATOM 1246 O O . GLY A 1 170 ? -0.599 1.662 10.442 1.00 97.56 170 GLY A O 1
ATOM 1247 N N . VAL A 1 171 ? 1.005 0.604 9.266 1.00 98.50 171 VAL A N 1
ATOM 1248 C CA . VAL A 1 171 ? 0.805 -0.738 9.834 1.00 98.50 171 VAL A CA 1
ATOM 1249 C C . VAL A 1 171 ? 0.956 -0.723 11.354 1.00 98.50 171 VAL A C 1
ATOM 1251 O O . VAL A 1 171 ? 0.057 -1.170 12.070 1.00 98.50 171 VAL A O 1
ATOM 1254 N N . VAL A 1 172 ? 2.054 -0.157 11.864 1.00 98.62 172 VAL A N 1
ATOM 1255 C CA . VAL A 1 172 ? 2.305 -0.056 13.310 1.00 98.62 172 VAL A CA 1
ATOM 1256 C C . VAL A 1 172 ? 1.178 0.711 14.001 1.00 98.62 172 VAL A C 1
ATOM 1258 O O . VAL A 1 172 ? 0.641 0.248 15.010 1.00 98.62 172 VAL A O 1
ATOM 1261 N N . LEU A 1 173 ? 0.760 1.854 13.449 1.00 98.00 173 LEU A N 1
ATOM 1262 C CA . LEU A 1 173 ? -0.323 2.646 14.033 1.00 98.00 173 LEU A CA 1
ATOM 1263 C C . LEU A 1 173 ? -1.677 1.918 13.995 1.00 98.00 173 LEU A C 1
ATOM 1265 O O . LEU A 1 173 ? -2.448 2.046 14.950 1.00 98.00 173 LEU A O 1
ATOM 1269 N N . GLN A 1 174 ? -1.963 1.127 12.955 1.00 98.06 174 GLN A N 1
ATOM 1270 C CA . GLN A 1 174 ? -3.176 0.304 12.904 1.00 98.06 174 GLN A CA 1
ATOM 1271 C C . GLN A 1 174 ? -3.163 -0.799 13.968 1.00 98.06 174 GLN A C 1
ATOM 1273 O O . GLN A 1 174 ? -4.161 -0.977 14.664 1.00 98.06 174 GLN A O 1
ATOM 1278 N N . PHE A 1 175 ? -2.041 -1.489 14.184 1.00 98.19 175 PHE A N 1
ATOM 1279 C CA . PHE A 1 175 ? -1.948 -2.492 15.253 1.00 98.19 175 PHE A CA 1
ATOM 1280 C C . PHE A 1 175 ? -2.033 -1.879 16.657 1.00 98.19 175 PHE A C 1
ATOM 1282 O O . PHE A 1 175 ? -2.6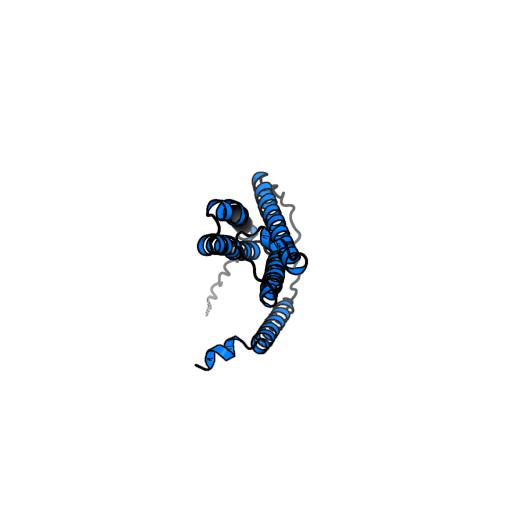79 -2.458 17.535 1.00 98.19 175 PHE A O 1
ATOM 1289 N N . ILE A 1 176 ? -1.465 -0.684 16.870 1.00 97.25 176 ILE A N 1
ATOM 1290 C CA . ILE A 1 176 ? -1.633 0.064 18.127 1.00 97.25 176 ILE A CA 1
ATOM 1291 C C . ILE A 1 176 ? -3.110 0.404 18.345 1.00 97.25 176 ILE A C 1
ATOM 1293 O O . ILE A 1 176 ? -3.626 0.229 19.450 1.00 97.25 176 ILE A O 1
ATOM 1297 N N . ARG A 1 177 ? -3.804 0.873 17.302 1.00 94.81 177 ARG A N 1
ATOM 1298 C CA . ARG A 1 177 ? -5.240 1.161 17.355 1.00 94.81 177 ARG A CA 1
ATOM 1299 C C . ARG A 1 177 ? -6.050 -0.088 17.719 1.00 94.81 177 ARG A C 1
ATOM 1301 O O . ARG A 1 177 ? -6.791 -0.052 18.693 1.00 94.81 177 ARG A O 1
ATOM 1308 N N . VAL A 1 178 ? -5.861 -1.190 16.993 1.00 95.69 178 VAL A N 1
ATOM 1309 C CA . VAL A 1 178 ? -6.588 -2.457 17.206 1.00 95.69 178 VAL A CA 1
ATOM 1310 C C . VAL A 1 178 ? -6.372 -3.004 18.618 1.00 95.69 178 VAL A C 1
ATOM 1312 O O . VAL A 1 178 ? -7.319 -3.458 19.262 1.00 95.69 178 VAL A O 1
ATOM 1315 N N . SER A 1 179 ? -5.139 -2.928 19.125 1.00 95.50 179 SER A N 1
ATOM 1316 C CA . SER A 1 179 ? -4.814 -3.359 20.490 1.00 95.50 179 SER A CA 1
ATOM 1317 C C . SER A 1 179 ? -5.561 -2.533 21.539 1.00 95.50 179 SER A C 1
ATOM 1319 O O . SER A 1 179 ? -6.122 -3.093 22.477 1.00 95.50 179 SER A O 1
ATOM 1321 N N . ARG A 1 180 ? -5.626 -1.206 21.358 1.00 91.94 180 ARG A N 1
ATOM 1322 C CA . ARG A 1 180 ? -6.354 -0.305 22.267 1.00 91.94 180 ARG A CA 1
ATOM 1323 C C . ARG A 1 180 ? -7.854 -0.564 22.255 1.00 91.94 180 ARG A C 1
ATOM 1325 O O . ARG A 1 180 ? -8.445 -0.653 23.327 1.00 91.94 180 ARG A O 1
ATOM 1332 N N . ASP A 1 181 ? -8.442 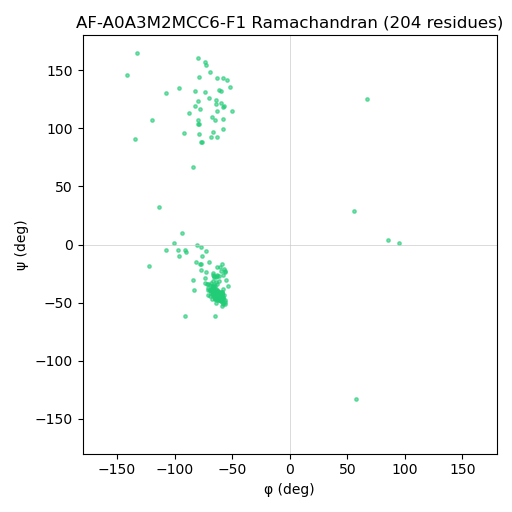-0.709 21.071 1.00 90.06 181 ASP A N 1
ATOM 1333 C CA . ASP A 1 181 ? -9.873 -0.990 20.925 1.00 90.06 181 ASP A CA 1
ATOM 1334 C C . ASP A 1 181 ? -10.229 -2.305 21.649 1.00 90.06 181 ASP A C 1
ATOM 1336 O O . ASP A 1 181 ? -11.199 -2.359 22.402 1.00 90.06 181 ASP A O 1
ATOM 1340 N N . SER A 1 182 ? -9.366 -3.324 21.540 1.00 91.31 182 SER A N 1
ATOM 1341 C CA . SER A 1 182 ? -9.529 -4.609 22.239 1.00 91.31 182 SER A CA 1
ATOM 1342 C C . SER A 1 182 ? -9.452 -4.476 23.771 1.00 91.31 182 SER A C 1
ATOM 1344 O O . SER A 1 182 ? -10.271 -5.057 24.484 1.00 91.31 182 SER A O 1
ATOM 1346 N N . SER A 1 183 ? -8.502 -3.693 24.301 1.00 90.81 183 SER A N 1
ATOM 1347 C CA . SER A 1 183 ? -8.373 -3.442 25.748 1.00 90.81 183 SER A CA 1
ATOM 1348 C C . SER A 1 183 ? -9.570 -2.694 26.345 1.00 90.81 183 SER A C 1
ATOM 1350 O O . SER A 1 183 ? -9.975 -2.984 27.472 1.00 90.81 183 SER A O 1
ATOM 1352 N N . LEU A 1 184 ? -10.137 -1.731 25.610 1.00 88.31 184 LEU A N 1
ATOM 1353 C CA . LEU A 1 184 ? -11.313 -0.969 26.047 1.00 88.31 184 LEU A CA 1
ATOM 1354 C C . LEU A 1 184 ? -12.559 -1.859 26.144 1.00 88.31 184 LEU A C 1
ATOM 1356 O O . LEU A 1 184 ? -13.299 -1.773 27.126 1.00 88.31 184 LEU A O 1
ATOM 1360 N N . THR A 1 185 ? -12.760 -2.755 25.174 1.00 88.25 185 THR A N 1
ATOM 1361 C CA . THR A 1 185 ? -13.843 -3.747 25.229 1.00 88.25 185 THR A CA 1
ATOM 1362 C C . THR A 1 185 ? -13.675 -4.695 26.417 1.00 88.25 185 THR A C 1
ATOM 1364 O O . THR A 1 185 ? -14.642 -4.948 27.127 1.00 88.25 185 THR A O 1
ATOM 1367 N N . ALA A 1 186 ? -12.451 -5.162 26.692 1.00 86.50 186 ALA A N 1
ATOM 1368 C CA . ALA A 1 186 ? -12.173 -6.062 27.816 1.00 86.50 186 ALA A CA 1
ATOM 1369 C C . ALA A 1 186 ? -12.371 -5.417 29.202 1.00 86.50 186 ALA A C 1
ATOM 1371 O O . ALA A 1 186 ? -12.642 -6.122 30.168 1.00 86.50 186 ALA A O 1
ATOM 1372 N N . SER A 1 187 ? -12.232 -4.092 29.306 1.00 86.19 187 SER A N 1
ATOM 1373 C CA . SER A 1 187 ? -12.341 -3.355 30.578 1.00 86.19 187 SER A CA 1
ATOM 1374 C C . SER A 1 187 ? -13.764 -2.866 30.877 1.00 86.19 187 SER A C 1
ATOM 1376 O O . SER A 1 187 ? -13.998 -2.283 31.934 1.00 86.19 187 SER A O 1
ATOM 1378 N N . SER A 1 188 ? -14.708 -3.052 29.949 1.00 79.94 188 SER A N 1
ATOM 1379 C CA . SER A 1 188 ? -16.093 -2.607 30.119 1.00 79.94 188 SER A CA 1
ATOM 1380 C C . SER A 1 188 ? -16.836 -3.520 31.115 1.00 79.94 188 SER A C 1
ATOM 1382 O O . SER A 1 188 ? -16.774 -4.743 30.971 1.00 79.94 188 SER A O 1
ATOM 1384 N N . PRO A 1 189 ? -17.553 -2.967 32.117 1.00 72.75 189 PRO A N 1
ATOM 1385 C CA . PRO A 1 189 ? -18.109 -3.717 33.256 1.00 72.75 189 PRO A CA 1
ATOM 1386 C C . PRO A 1 189 ? -19.114 -4.818 32.873 1.00 72.75 189 PRO A C 1
ATOM 1388 O O . PRO A 1 189 ? -19.302 -5.768 33.632 1.00 72.75 189 PRO A O 1
ATOM 1391 N N . THR A 1 190 ? -19.700 -4.758 31.677 1.00 61.53 190 THR A N 1
ATOM 1392 C CA . THR A 1 190 ? -20.570 -5.794 31.097 1.00 61.53 190 THR A CA 1
ATOM 1393 C C . THR A 1 190 ? -19.851 -7.085 30.692 1.00 61.53 190 THR A C 1
ATOM 1395 O O . THR A 1 190 ? -20.518 -8.099 30.513 1.00 61.53 190 THR A O 1
ATOM 1398 N N . ALA A 1 191 ? -18.516 -7.103 30.587 1.00 56.62 191 ALA A N 1
ATOM 1399 C CA . ALA A 1 191 ? -17.749 -8.323 30.302 1.00 56.62 191 ALA A CA 1
ATOM 1400 C C . ALA A 1 191 ? -17.518 -9.212 31.547 1.00 56.62 191 ALA A C 1
ATOM 1402 O O . ALA A 1 191 ? -16.904 -10.278 31.450 1.00 56.62 191 ALA A O 1
ATOM 1403 N N . SER A 1 192 ? -18.017 -8.795 32.718 1.00 50.84 192 SER A N 1
ATOM 1404 C CA . SER A 1 192 ? -17.891 -9.522 33.985 1.00 50.84 192 SER A CA 1
ATOM 1405 C C . SER A 1 192 ? -18.852 -10.721 34.049 1.00 50.84 192 SER A C 1
ATOM 1407 O O . SER A 1 192 ? -19.952 -10.619 34.578 1.00 50.84 192 SER A O 1
ATOM 1409 N N . SER A 1 193 ? -18.372 -11.862 33.550 1.00 54.44 193 SER A N 1
ATOM 1410 C CA . SER A 1 193 ? -18.821 -13.245 33.793 1.00 54.44 193 SER A CA 1
ATOM 1411 C C . SER A 1 193 ? -20.212 -13.683 33.287 1.00 54.44 193 SER A C 1
ATOM 1413 O O . SER A 1 193 ? -21.231 -13.158 33.736 1.00 54.44 193 SER A O 1
ATOM 1415 N N . PRO A 1 194 ? -20.304 -14.766 32.477 1.00 56.44 194 PRO A N 1
ATOM 1416 C CA . PRO A 1 194 ? -21.525 -15.561 32.435 1.00 56.44 194 PRO A CA 1
ATOM 1417 C C . PRO A 1 194 ? -21.763 -16.096 33.847 1.00 56.44 194 PRO A C 1
ATOM 1419 O O . PRO A 1 194 ? -20.894 -16.729 34.448 1.00 56.44 194 PRO A O 1
ATOM 1422 N N . THR A 1 195 ? -22.921 -15.770 34.405 1.00 58.03 195 THR A N 1
ATOM 1423 C CA . THR A 1 195 ? -23.374 -16.232 35.711 1.00 58.03 195 THR A CA 1
ATOM 1424 C C . THR A 1 195 ? -23.212 -17.749 35.756 1.00 58.03 195 THR A C 1
ATOM 1426 O O . THR A 1 195 ? -23.841 -18.470 34.984 1.00 58.03 195 THR A O 1
ATOM 1429 N N . ALA A 1 196 ? -22.322 -18.233 36.624 1.00 54.34 196 ALA A N 1
ATOM 1430 C CA . ALA A 1 196 ? -22.188 -19.651 36.903 1.00 54.34 196 ALA A CA 1
ATOM 1431 C C . ALA A 1 196 ? -23.551 -20.149 37.396 1.00 54.34 196 ALA A C 1
ATOM 1433 O O . ALA A 1 196 ? -23.996 -19.799 38.490 1.00 54.34 196 ALA A O 1
ATOM 1434 N N . PHE A 1 197 ? -24.243 -20.915 36.557 1.00 57.69 197 PHE A N 1
ATOM 1435 C CA . PHE A 1 197 ? -25.460 -21.607 36.939 1.00 57.69 197 PHE A CA 1
ATOM 1436 C C . PHE A 1 197 ? -25.059 -22.668 37.969 1.00 57.69 197 PHE A C 1
ATOM 1438 O O . PHE A 1 197 ? -24.548 -23.724 37.607 1.00 57.69 197 PHE A O 1
ATOM 1445 N N . SER A 1 198 ? -25.210 -22.360 39.260 1.00 57.75 198 SER A N 1
ATOM 1446 C CA . SER A 1 198 ? -25.079 -23.350 40.331 1.00 57.75 198 SER A CA 1
ATOM 1447 C C . SER A 1 198 ? -26.184 -24.394 40.156 1.00 57.75 198 SER A C 1
ATOM 1449 O O . SER A 1 198 ? -27.354 -24.035 40.317 1.00 57.75 198 SER A O 1
ATOM 1451 N N . PRO A 1 199 ? -25.878 -25.673 39.866 1.00 62.84 199 PRO A N 1
ATOM 1452 C CA . PRO A 1 199 ? -26.890 -26.711 39.939 1.00 62.84 199 PRO A CA 1
ATOM 1453 C C . PRO A 1 199 ? -27.258 -26.871 41.414 1.00 62.84 199 PRO A C 1
ATOM 1455 O O . PRO A 1 199 ? -26.454 -27.309 42.238 1.00 62.84 199 PRO A O 1
ATOM 1458 N N . THR A 1 200 ? -28.463 -26.441 41.774 1.00 63.41 200 THR A N 1
ATOM 1459 C CA . THR A 1 200 ? -29.000 -26.654 43.114 1.00 63.41 200 THR A CA 1
ATOM 1460 C C . THR A 1 200 ? -29.150 -28.159 43.313 1.00 63.41 200 THR A C 1
ATOM 1462 O O . THR A 1 200 ? -29.817 -28.834 42.531 1.00 63.41 200 THR A O 1
ATOM 1465 N N . ALA A 1 201 ? -28.471 -28.686 44.330 1.00 58.75 201 ALA A N 1
ATOM 1466 C CA . ALA A 1 201 ? -28.525 -30.086 44.712 1.00 58.75 201 ALA A CA 1
ATOM 1467 C C . ALA A 1 201 ? -29.975 -30.501 45.003 1.00 58.75 201 ALA A C 1
ATOM 1469 O O . ALA A 1 201 ? -30.622 -29.960 45.899 1.00 58.75 201 ALA A O 1
ATOM 1470 N N . PHE A 1 202 ? -30.477 -31.470 44.240 1.00 61.00 202 PHE A N 1
ATOM 1471 C CA . PHE A 1 202 ? -31.721 -32.163 44.540 1.00 61.00 202 PHE A CA 1
ATOM 1472 C C . PHE A 1 202 ? -31.412 -33.220 45.609 1.00 61.00 202 PHE A C 1
ATOM 1474 O O . PHE A 1 202 ? -30.798 -34.241 45.307 1.00 61.00 202 PHE A O 1
ATOM 1481 N N . SER A 1 203 ? -31.784 -32.959 46.864 1.00 65.69 203 SER A N 1
ATOM 1482 C CA . SER A 1 203 ? -31.812 -33.987 47.913 1.00 65.69 203 SER A CA 1
ATOM 1483 C C . SER A 1 203 ? -33.120 -34.774 47.804 1.00 65.69 203 SER A C 1
ATOM 1485 O O . SER A 1 203 ? -34.179 -34.165 47.969 1.00 65.69 203 SER A O 1
ATOM 1487 N N . PRO A 1 204 ? -33.098 -36.096 47.562 1.00 67.81 204 PRO A N 1
ATOM 1488 C CA . PRO A 1 204 ? -34.285 -36.919 47.724 1.00 67.81 204 PRO A CA 1
ATOM 1489 C C . PRO A 1 204 ? -34.489 -37.233 49.212 1.00 67.81 204 PRO A C 1
ATOM 1491 O O . PRO A 1 204 ? -33.607 -37.777 49.878 1.00 67.81 204 PRO A O 1
ATOM 1494 N N . THR A 1 205 ? -35.661 -36.878 49.731 1.00 72.69 205 THR A N 1
ATOM 1495 C CA . THR A 1 205 ? -36.167 -37.362 51.017 1.00 72.69 205 THR A CA 1
ATOM 1496 C C . THR A 1 205 ? -37.098 -38.550 50.770 1.00 72.69 205 THR A C 1
ATOM 1498 O O . THR A 1 205 ? -38.003 -38.427 49.945 1.00 72.69 205 THR A O 1
ATOM 1501 N N . ALA A 1 206 ? -36.904 -39.597 51.583 1.00 61.31 206 ALA A N 1
ATOM 1502 C CA . ALA A 1 206 ? -37.700 -40.822 51.769 1.00 61.31 206 ALA A CA 1
ATOM 1503 C C . ALA A 1 206 ? -37.523 -41.950 50.738 1.00 61.31 206 ALA A C 1
ATOM 1505 O O . ALA A 1 206 ? -37.883 -41.775 49.555 1.00 61.31 206 ALA A O 1
#

Nearest PDB structures (foldseek):
  8esv-assembly1_B  TM=4.568E-01  e=6.231E+00  Homo sapiens
  7n59-assembly1_B  TM=2.586E-01  e=2.457E+00  Arabidopsis thaliana

Radius of gyration: 25.43 Å; Cα contacts (8 Å, |Δi|>4): 145; chains: 1; bounding box: 59×54×80 Å

Secondary structure (DSSP, 8-state):
-THHHHTS-HHHHHHHHHHHHHHHHHHTT-PPP-----PPPP----PPPPHHHHHHHHHHHHHHHHHHHHHHHHHHHHHH-TTGGGGSS-SSPP-GGGGHHHHHHHHHHHHHHHHHHHHHHTT-HHHHHHHHHHHTHHHHHHHHHHHHTT--HHHHIIIIIHHHHHHHHHHHHHHHHHHHHHHHHHTSGGGS----------PPP-

pLDDT: mean 80.62, std 19.32, range [40.72, 98.69]

Solvent-accessible surface area (backbone atoms only — not comparable to full-atom values): 11787 Å² total; per-residue (Å²): 125,79,69,65,63,68,76,66,43,67,66,59,53,53,51,55,51,51,54,53,51,52,54,51,52,55,67,70,63,69,76,78,84,87,79,88,78,87,77,82,82,75,90,71,84,76,79,76,77,57,70,70,60,57,49,45,49,49,50,22,50,50,40,50,50,52,54,26,50,50,36,32,50,51,10,50,27,38,64,75,33,95,64,50,58,77,81,65,49,51,69,85,68,68,56,79,86,49,40,58,57,31,45,58,50,10,56,49,29,37,51,55,18,48,52,49,50,48,27,58,76,70,64,36,52,65,61,38,26,54,51,45,54,58,54,37,51,50,32,51,47,51,23,52,49,13,47,76,49,78,22,52,63,68,56,22,42,64,55,24,43,44,52,26,50,55,43,48,52,25,26,53,35,28,50,54,43,46,52,50,57,52,53,55,59,69,68,37,81,89,67,69,66,83,77,79,80,74,80,77,82,83,79,87,80,134

Mean predicted aligned error: 13.69 Å